Protein AF-A0A7S1KM51-F1 (afdb_monomer_lite)

InterPro domains:
  IPR000719 Protein kinase domain [PF00069] (19-161)
  IPR000719 Protein kinase domain [PS50011] (14-229)
  IPR000719 Protein kinase domain [SM00220] (14-184)
  IPR008271 Serine/threonine-protein kinase, active site [PS00108] (126-138)
  IPR011009 Protein kinase-like domain superfamily [SSF56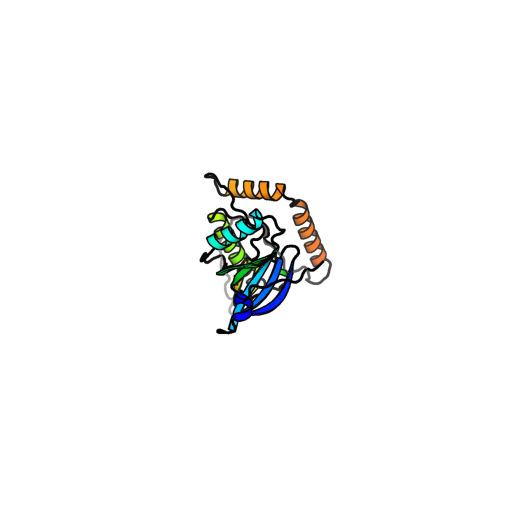112] (18-161)

Structure (mmCIF, N/CA/C/O backbone):
data_AF-A0A7S1KM51-F1
#
_entry.id   AF-A0A7S1KM51-F1
#
loop_
_atom_site.group_PDB
_atom_site.id
_atom_site.type_symbol
_atom_site.label_atom_id
_atom_site.label_alt_id
_atom_site.label_comp_id
_atom_site.label_asym_id
_atom_site.label_entity_id
_atom_site.label_seq_id
_atom_site.pdbx_PDB_ins_code
_atom_site.Cartn_x
_atom_site.Cartn_y
_atom_site.Cartn_z
_atom_site.occupancy
_atom_site.B_iso_or_equiv
_atom_site.auth_seq_id
_atom_site.auth_comp_id
_atom_site.auth_asym_id
_atom_site.auth_atom_id
_atom_site.pdbx_PDB_model_num
ATOM 1 N N . ASP A 1 1 ? 5.398 -0.898 26.384 1.00 39.53 1 ASP A N 1
ATOM 2 C CA . ASP A 1 1 ? 3.980 -0.628 26.701 1.00 39.53 1 ASP A CA 1
ATOM 3 C C . ASP A 1 1 ? 3.105 -0.607 25.458 1.00 39.53 1 ASP A C 1
ATOM 5 O O . ASP A 1 1 ? 3.008 0.412 24.782 1.00 39.53 1 ASP A O 1
ATOM 9 N N . PHE A 1 2 ? 2.462 -1.734 25.142 1.00 50.44 2 PHE A N 1
ATOM 10 C CA . PHE A 1 2 ? 1.411 -1.771 24.123 1.00 50.44 2 PHE A CA 1
ATOM 11 C C . PHE A 1 2 ? 0.135 -1.168 24.706 1.00 50.44 2 PHE A C 1
ATOM 13 O O . PHE A 1 2 ? -0.702 -1.855 25.284 1.00 50.44 2 PHE A O 1
ATOM 20 N N . GLN A 1 3 ? 0.016 0.152 24.605 1.00 57.38 3 GLN A N 1
ATOM 21 C CA . GLN A 1 3 ? -1.239 0.836 24.895 1.00 57.38 3 GLN A CA 1
ATOM 22 C C . GLN A 1 3 ? -2.322 0.319 23.928 1.00 57.38 3 GLN A C 1
ATOM 24 O O . GLN A 1 3 ? -2.041 0.176 22.735 1.00 57.38 3 GLN A O 1
ATOM 29 N N . PRO A 1 4 ? -3.546 0.035 24.406 1.00 72.00 4 PRO A N 1
ATOM 30 C CA . PRO A 1 4 ? -4.599 -0.526 23.568 1.00 72.00 4 PRO A CA 1
ATOM 31 C C . PRO A 1 4 ? -4.944 0.411 22.402 1.00 72.00 4 PRO A C 1
ATOM 33 O O . PRO A 1 4 ? -5.059 1.629 22.561 1.00 72.00 4 PRO A O 1
ATOM 36 N N . ILE A 1 5 ? -5.096 -0.168 21.209 1.00 83.19 5 ILE A N 1
ATOM 37 C CA . ILE A 1 5 ? -5.474 0.563 19.997 1.00 83.19 5 ILE A CA 1
ATOM 38 C C . ILE A 1 5 ? -6.970 0.877 20.057 1.00 83.19 5 ILE A C 1
ATOM 40 O O . ILE A 1 5 ? -7.807 -0.023 20.030 1.00 83.19 5 ILE A O 1
ATOM 44 N N . THR A 1 6 ? -7.309 2.164 20.067 1.00 89.75 6 THR A N 1
ATOM 45 C CA . THR A 1 6 ? -8.701 2.621 19.981 1.00 89.75 6 THR A CA 1
ATOM 46 C C . THR A 1 6 ? -9.095 2.858 18.528 1.00 89.75 6 THR A C 1
ATOM 48 O O . THR A 1 6 ? -8.666 3.836 17.914 1.00 89.75 6 THR A O 1
ATOM 51 N N . PHE A 1 7 ? -9.931 1.981 17.975 1.00 92.00 7 PHE A N 1
ATOM 52 C CA . PHE A 1 7 ? -10.449 2.113 16.612 1.00 92.00 7 PHE A CA 1
ATOM 53 C C . PHE A 1 7 ? -11.616 3.116 16.533 1.00 92.00 7 PHE A C 1
ATOM 55 O O . PHE A 1 7 ? -12.403 3.214 17.477 1.00 92.00 7 PHE A O 1
ATOM 62 N N . PRO A 1 8 ? -11.790 3.837 15.406 1.00 92.31 8 PRO A N 1
ATOM 63 C CA . PRO A 1 8 ? -12.963 4.682 15.196 1.00 92.31 8 PRO A CA 1
ATOM 64 C C . PRO A 1 8 ? -14.271 3.862 15.266 1.00 92.31 8 PRO A C 1
ATOM 66 O O . PRO A 1 8 ? -14.370 2.848 14.567 1.00 92.31 8 PRO A O 1
ATOM 69 N N . PRO A 1 9 ? -15.311 4.302 16.006 1.00 91.88 9 PRO A N 1
ATOM 70 C CA . PRO A 1 9 ? -16.573 3.559 16.113 1.00 91.88 9 PRO A CA 1
ATOM 71 C C . PRO A 1 9 ? -17.244 3.289 14.761 1.00 91.88 9 PRO A C 1
ATOM 73 O O . PRO A 1 9 ? -17.749 2.197 14.521 1.00 91.88 9 PRO A O 1
ATOM 76 N N . SER A 1 10 ? -17.180 4.252 13.835 1.00 90.88 10 SER A N 1
ATOM 77 C CA . SER A 1 10 ? -17.714 4.101 12.474 1.00 90.88 10 SER A CA 1
ATOM 78 C C . SER A 1 10 ? -17.016 3.001 11.668 1.00 90.88 10 SER A C 1
ATOM 80 O O . SER A 1 10 ? -17.628 2.398 10.786 1.00 90.88 10 SER A O 1
ATOM 82 N N . LEU A 1 11 ? -15.748 2.717 11.976 1.00 93.06 11 LEU A N 1
ATOM 83 C CA . LEU A 1 11 ? -14.985 1.646 11.349 1.00 93.06 11 LEU A CA 1
ATOM 84 C C . LEU A 1 11 ? -15.428 0.287 11.905 1.00 93.06 11 LEU A C 1
ATOM 86 O O . LEU A 1 11 ? -15.743 -0.605 11.122 1.00 93.06 11 LEU A O 1
ATOM 90 N N . LEU A 1 12 ? -15.550 0.158 13.228 1.00 92.69 12 LEU A N 1
ATOM 91 C CA . LEU A 1 12 ? -16.034 -1.070 13.875 1.00 92.69 12 LEU A CA 1
ATOM 92 C C . LEU A 1 12 ? -17.484 -1.406 13.496 1.00 92.69 12 LEU A C 1
ATOM 94 O O . LEU A 1 12 ? -17.828 -2.573 13.337 1.00 92.69 12 LEU A O 1
ATOM 98 N N . ALA A 1 13 ? -18.324 -0.390 13.289 1.00 94.19 13 ALA A N 1
ATOM 99 C CA . ALA A 1 13 ? -19.706 -0.581 12.856 1.00 94.19 13 ALA A CA 1
ATOM 100 C C . ALA A 1 13 ? -19.821 -1.151 11.430 1.00 94.19 13 ALA A C 1
ATOM 102 O O . ALA A 1 13 ? -20.784 -1.843 11.125 1.00 94.19 13 ALA A O 1
ATOM 103 N N . SER A 1 14 ? -18.853 -0.863 10.552 1.00 95.19 14 SER A N 1
ATOM 104 C CA . SER A 1 14 ? -18.940 -1.193 9.119 1.00 95.19 14 SER A CA 1
ATOM 105 C C . SER A 1 14 ? -18.051 -2.368 8.692 1.00 95.19 14 SER A C 1
ATOM 107 O O . SER A 1 14 ? -18.258 -2.934 7.615 1.00 95.19 14 SER A O 1
ATOM 109 N N . TYR A 1 15 ? -17.038 -2.725 9.491 1.00 96.44 15 TYR A N 1
ATOM 110 C CA . TYR A 1 15 ? -16.011 -3.700 9.110 1.00 96.44 15 TYR A CA 1
ATOM 111 C C . TYR A 1 15 ? -15.714 -4.695 10.231 1.00 96.44 15 TYR A C 1
ATOM 113 O O . TYR A 1 15 ? -15.677 -4.325 11.402 1.00 96.44 15 TYR A O 1
ATOM 121 N N . LYS A 1 16 ? -15.440 -5.947 9.857 1.00 95.19 16 LYS A N 1
ATOM 122 C CA . LYS A 1 16 ? -14.745 -6.920 10.712 1.00 95.19 16 LYS A CA 1
ATOM 123 C C . LYS A 1 16 ? -13.241 -6.756 10.511 1.00 95.19 16 LYS A C 1
ATOM 125 O O . LYS A 1 16 ? -12.803 -6.592 9.373 1.00 95.19 16 LYS A O 1
ATOM 130 N N . LEU A 1 17 ? -12.470 -6.774 11.598 1.00 93.94 17 LEU A N 1
ATOM 131 C CA . LEU A 1 17 ? -11.023 -6.556 11.575 1.00 93.94 17 LEU A CA 1
ATOM 132 C C . LEU A 1 17 ? -10.285 -7.839 11.957 1.00 93.94 17 LEU A C 1
ATOM 134 O O . LEU A 1 17 ? -10.614 -8.457 12.967 1.00 93.94 17 LEU A O 1
ATOM 138 N N . ALA A 1 18 ? -9.245 -8.179 11.201 1.00 90.69 18 ALA A N 1
ATOM 139 C CA . ALA A 1 18 ? -8.278 -9.211 11.558 1.00 90.69 18 ALA A CA 1
ATOM 140 C C . ALA A 1 18 ? -6.865 -8.621 11.500 1.00 90.69 18 ALA A C 1
ATOM 142 O O . ALA A 1 18 ? -6.493 -7.996 10.509 1.00 90.69 18 ALA A O 1
ATOM 143 N N . HIS A 1 19 ? -6.084 -8.777 12.567 1.00 87.94 19 HIS A N 1
ATOM 144 C CA . HIS A 1 19 ? -4.697 -8.316 12.583 1.00 87.94 19 HIS A CA 1
ATOM 145 C C . HIS A 1 19 ? -3.858 -9.179 11.634 1.00 87.94 19 HIS A C 1
ATOM 147 O O . HIS A 1 19 ? -3.907 -10.404 11.727 1.00 87.94 19 HIS A O 1
ATOM 153 N N . LEU A 1 20 ? -3.100 -8.548 10.737 1.00 84.81 20 LEU A N 1
ATOM 154 C CA . LEU A 1 20 ? -2.237 -9.245 9.781 1.00 84.81 20 LEU A CA 1
ATOM 155 C C . LEU A 1 20 ? -0.767 -9.162 10.168 1.00 84.81 20 LEU A C 1
ATOM 157 O O . LEU A 1 20 ? -0.057 -10.158 10.083 1.00 84.81 20 LEU A O 1
ATOM 161 N N . SER A 1 21 ? -0.293 -7.975 10.547 1.00 80.56 21 SER A N 1
ATOM 162 C CA . SER A 1 21 ? 1.134 -7.758 10.758 1.00 80.56 21 SER A CA 1
ATOM 163 C C . SER A 1 21 ? 1.422 -6.611 11.713 1.00 80.56 21 SER A C 1
ATOM 165 O O . SER A 1 21 ? 0.725 -5.591 11.722 1.00 80.56 21 SER A O 1
ATOM 167 N N . HIS A 1 22 ? 2.507 -6.799 12.462 1.00 76.94 22 HIS A N 1
ATOM 168 C CA . HIS A 1 22 ? 3.125 -5.812 13.325 1.00 76.94 22 HIS A CA 1
ATOM 169 C C . HIS A 1 22 ? 4.408 -5.313 12.656 1.00 76.94 22 HIS A C 1
ATOM 171 O O . HIS A 1 22 ? 5.339 -6.085 12.436 1.00 76.94 22 HIS A O 1
ATOM 177 N N . GLY A 1 23 ? 4.465 -4.030 12.317 1.00 67.69 23 GLY A N 1
ATOM 178 C CA . GLY A 1 23 ? 5.653 -3.385 11.768 1.00 67.69 23 GLY A CA 1
ATOM 179 C C . GLY A 1 23 ? 6.287 -2.431 12.774 1.00 67.69 23 GLY A C 1
ATOM 180 O O . GLY A 1 23 ? 5.621 -1.929 13.676 1.00 67.69 23 GLY A O 1
ATOM 181 N N . ALA A 1 24 ? 7.565 -2.105 12.567 1.00 66.00 24 ALA A N 1
ATOM 182 C CA . ALA A 1 24 ? 8.290 -1.135 13.397 1.00 66.00 24 ALA A CA 1
ATOM 183 C C . ALA A 1 24 ? 7.603 0.245 13.454 1.00 66.00 24 ALA A C 1
ATOM 185 O O . ALA A 1 24 ? 7.708 0.958 14.448 1.00 66.00 24 ALA A O 1
ATOM 186 N N . PHE A 1 25 ? 6.882 0.610 12.390 1.00 72.38 25 PHE A N 1
ATOM 187 C CA . PHE A 1 25 ? 6.255 1.926 12.243 1.00 72.38 25 PHE A CA 1
ATOM 188 C C . PHE A 1 25 ? 4.745 1.865 11.991 1.00 72.38 25 PHE A C 1
ATOM 190 O O . PHE A 1 25 ? 4.100 2.906 11.915 1.00 72.38 25 PHE A O 1
ATOM 197 N N . SER A 1 26 ? 4.152 0.679 11.834 1.00 83.38 26 SER A N 1
ATOM 198 C CA . SER A 1 26 ? 2.712 0.579 11.590 1.00 83.38 26 SER A CA 1
ATOM 199 C C . SER A 1 26 ? 2.141 -0.785 11.946 1.00 83.38 26 SER A C 1
ATOM 201 O O . SER A 1 26 ? 2.846 -1.787 11.889 1.00 83.38 26 SER A O 1
ATOM 203 N N . ASN A 1 27 ? 0.850 -0.817 12.269 1.00 88.38 27 ASN A N 1
ATOM 204 C CA . ASN A 1 27 ? 0.087 -2.061 12.371 1.00 88.38 27 ASN A CA 1
ATOM 205 C C . ASN A 1 27 ? -0.816 -2.218 11.154 1.00 88.38 27 ASN A C 1
ATOM 207 O O . ASN A 1 27 ? -1.437 -1.246 10.721 1.00 88.38 27 ASN A O 1
ATOM 211 N N . ILE A 1 28 ? -0.920 -3.437 10.633 1.00 90.81 28 ILE A N 1
ATOM 212 C CA . ILE A 1 28 ? -1.712 -3.744 9.443 1.00 90.81 28 ILE A CA 1
ATOM 213 C C . ILE A 1 28 ? -2.863 -4.672 9.822 1.00 90.81 28 ILE A C 1
ATOM 215 O O . ILE A 1 28 ? -2.653 -5.741 10.397 1.00 90.81 28 ILE A O 1
ATOM 219 N N . TYR A 1 29 ? -4.082 -4.276 9.464 1.00 93.00 29 TYR A N 1
ATOM 220 C CA . TYR A 1 29 ? -5.295 -5.070 9.649 1.00 93.00 29 TYR A CA 1
ATOM 221 C C . TYR A 1 29 ? -5.982 -5.333 8.308 1.00 93.00 29 TYR A C 1
ATOM 223 O O . TYR A 1 29 ? -6.084 -4.439 7.468 1.00 93.00 29 TYR A O 1
ATOM 231 N N . LEU A 1 30 ? -6.510 -6.542 8.136 1.00 93.50 30 LEU A N 1
ATOM 232 C CA . LEU A 1 30 ? -7.492 -6.868 7.109 1.00 93.50 30 LEU A CA 1
ATOM 233 C C . LEU A 1 30 ? -8.861 -6.374 7.566 1.00 93.50 30 LEU A C 1
ATOM 235 O O . LEU A 1 30 ? -9.280 -6.646 8.693 1.00 93.50 30 LEU A O 1
ATOM 239 N N . LEU A 1 31 ? -9.563 -5.678 6.682 1.00 95.94 31 LEU A N 1
ATOM 240 C CA . LEU A 1 31 ? -10.936 -5.232 6.878 1.00 95.94 31 LEU A CA 1
ATOM 241 C C . LEU A 1 31 ? -11.837 -5.986 5.917 1.00 95.94 31 LEU A C 1
ATOM 243 O O . LEU A 1 31 ? -11.641 -5.913 4.709 1.00 95.94 31 LEU A O 1
ATOM 247 N N . GLN A 1 32 ? -12.876 -6.617 6.444 1.00 96.06 32 GLN A N 1
ATOM 248 C CA . GLN A 1 32 ? -13.960 -7.177 5.646 1.00 96.06 32 GLN A CA 1
ATOM 249 C C . GLN A 1 32 ? -15.215 -6.333 5.852 1.00 96.06 32 GLN A C 1
ATOM 251 O O . GLN A 1 32 ? -15.676 -6.172 6.985 1.00 96.06 32 GLN A O 1
ATOM 256 N N . SER A 1 33 ? -15.761 -5.765 4.775 1.00 96.31 33 SER A N 1
ATOM 257 C CA . SER A 1 33 ? -17.024 -5.028 4.841 1.00 96.31 33 SER A CA 1
ATOM 258 C C . SER A 1 33 ? -18.144 -5.950 5.299 1.00 96.31 33 SER A C 1
ATOM 260 O O . SER A 1 33 ? -18.358 -7.005 4.709 1.00 96.31 33 SER A O 1
ATOM 262 N N . GLN A 1 34 ? -18.899 -5.519 6.307 1.00 94.12 34 GLN A N 1
ATOM 263 C CA . GLN A 1 34 ? -20.052 -6.272 6.799 1.00 94.12 34 GLN A CA 1
ATOM 264 C C . GLN A 1 34 ? -21.238 -6.250 5.824 1.00 94.12 34 GLN A C 1
ATOM 266 O O . GLN A 1 34 ? -22.118 -7.097 5.921 1.00 94.12 34 GLN A O 1
ATOM 271 N N . HIS A 1 35 ? -21.257 -5.305 4.879 1.00 94.25 35 HIS A N 1
ATOM 272 C CA . HIS A 1 35 ? -22.349 -5.148 3.916 1.00 94.25 35 HIS A CA 1
ATOM 273 C C . HIS A 1 35 ? -22.068 -5.843 2.583 1.00 94.25 35 HIS A C 1
ATOM 275 O O . HIS A 1 35 ? -22.972 -6.425 1.996 1.00 94.25 35 HIS A O 1
ATOM 281 N N . THR A 1 36 ? -20.827 -5.771 2.091 1.00 95.94 36 THR A N 1
ATOM 282 C CA . THR A 1 36 ? -20.473 -6.256 0.744 1.00 95.94 36 THR A CA 1
ATOM 283 C C . THR A 1 36 ? -19.516 -7.441 0.747 1.00 95.94 36 THR A C 1
ATOM 285 O O . THR A 1 36 ? -19.186 -7.943 -0.321 1.00 95.94 36 THR A O 1
ATOM 288 N N . ASN A 1 37 ? -19.009 -7.859 1.913 1.00 92.50 37 ASN A N 1
ATOM 289 C CA . ASN A 1 37 ? -17.889 -8.798 2.059 1.00 92.50 37 ASN A CA 1
ATOM 290 C C . ASN A 1 37 ? -16.585 -8.374 1.355 1.00 92.50 37 ASN A C 1
ATOM 292 O O . ASN A 1 37 ? -15.619 -9.133 1.369 1.00 92.50 37 ASN A O 1
ATOM 296 N N . ALA A 1 38 ? -16.517 -7.161 0.794 1.00 93.44 38 ALA A N 1
ATOM 297 C CA . ALA A 1 38 ? -15.316 -6.653 0.145 1.00 93.44 38 ALA A CA 1
ATOM 298 C C . ALA A 1 38 ? -14.167 -6.489 1.149 1.00 93.44 38 ALA A C 1
ATOM 300 O O . ALA A 1 38 ? -14.377 -6.044 2.286 1.00 93.44 38 ALA A O 1
ATOM 301 N N . LEU A 1 39 ? -12.958 -6.822 0.700 1.00 93.44 39 LEU A N 1
ATOM 302 C CA . LEU A 1 39 ? -11.740 -6.762 1.498 1.00 93.44 39 LEU A CA 1
ATOM 303 C C . LEU A 1 39 ? -10.993 -5.441 1.298 1.00 93.44 39 LEU A C 1
ATOM 305 O O . LEU A 1 39 ? -10.966 -4.869 0.207 1.00 93.44 39 LEU A O 1
ATOM 309 N N . TYR A 1 40 ? -10.359 -4.974 2.369 1.00 95.81 40 TYR A N 1
ATOM 310 C CA . TYR A 1 40 ? -9.522 -3.777 2.410 1.00 95.81 40 TYR A CA 1
ATOM 311 C C . TYR A 1 40 ? -8.363 -3.979 3.382 1.00 95.81 40 TYR A C 1
ATOM 313 O O . TYR A 1 40 ? -8.419 -4.849 4.248 1.00 95.81 40 TYR A O 1
ATOM 321 N N . ILE A 1 41 ? -7.348 -3.125 3.297 1.00 95.06 41 ILE A N 1
ATOM 322 C CA . ILE A 1 41 ? -6.280 -3.061 4.294 1.00 95.06 41 ILE A CA 1
ATOM 323 C C . ILE A 1 41 ? -6.413 -1.764 5.092 1.00 95.06 41 ILE A C 1
ATOM 325 O O . ILE A 1 41 ? -6.767 -0.712 4.556 1.00 95.06 41 ILE A O 1
ATOM 329 N N . LEU A 1 42 ? -6.143 -1.839 6.391 1.00 95.38 42 LEU A N 1
ATOM 330 C CA . LEU A 1 42 ? -6.070 -0.696 7.289 1.00 95.38 42 LEU A CA 1
ATOM 331 C C . LEU A 1 42 ? -4.671 -0.616 7.886 1.00 95.38 42 LEU A C 1
ATOM 333 O O . LEU A 1 42 ? -4.289 -1.453 8.704 1.00 95.38 42 LEU A O 1
ATOM 337 N N . LYS A 1 43 ? -3.927 0.411 7.474 1.00 93.44 43 LYS A N 1
ATOM 338 C CA . LYS A 1 43 ? -2.612 0.744 8.020 1.00 93.44 43 LYS A CA 1
ATOM 339 C C . LYS A 1 43 ? -2.771 1.752 9.151 1.00 93.44 43 LYS A C 1
ATOM 341 O O . LYS A 1 43 ? -3.369 2.813 8.965 1.00 93.44 43 LYS A O 1
ATOM 346 N N . LEU A 1 44 ? -2.261 1.411 10.327 1.00 93.38 44 LEU A N 1
ATOM 347 C CA . LEU A 1 44 ? -2.318 2.234 11.529 1.00 93.38 44 LEU A CA 1
ATOM 348 C C . LEU A 1 44 ? -0.968 2.895 11.744 1.00 93.38 44 LEU A C 1
ATOM 350 O O . LEU A 1 44 ? 0.027 2.206 11.958 1.00 93.38 44 LEU A O 1
ATOM 354 N N . LEU A 1 45 ? -0.960 4.221 11.745 1.00 91.50 45 LEU A N 1
ATOM 355 C CA . LEU A 1 45 ? 0.225 5.038 11.969 1.00 91.50 45 LEU A CA 1
ATOM 356 C C . LEU A 1 45 ? 0.109 5.714 13.342 1.00 91.50 45 LEU A C 1
ATOM 358 O O . LEU A 1 45 ? -0.833 6.490 13.551 1.00 91.50 45 LEU A O 1
ATOM 362 N N . PRO A 1 46 ? 1.016 5.439 14.294 1.00 90.44 46 PRO A N 1
ATOM 363 C CA . PRO A 1 46 ? 1.062 6.165 15.557 1.00 90.44 46 PRO A CA 1
ATOM 364 C C . PRO A 1 46 ? 1.285 7.661 15.323 1.00 90.44 46 PRO A C 1
ATOM 366 O O . PRO A 1 46 ? 2.120 8.058 14.516 1.00 90.44 46 PRO A O 1
ATOM 369 N N . ARG A 1 47 ? 0.588 8.511 16.078 1.00 89.81 47 ARG A N 1
ATOM 370 C CA . ARG A 1 47 ? 0.782 9.973 16.055 1.00 89.81 47 ARG A CA 1
ATOM 371 C C . ARG A 1 47 ? 2.134 10.419 16.614 1.00 89.81 47 ARG A C 1
ATOM 373 O O . ARG A 1 47 ? 2.466 11.588 16.496 1.00 89.81 47 ARG A O 1
ATOM 380 N N . THR A 1 48 ? 2.871 9.508 17.248 1.00 88.69 48 THR A N 1
ATOM 381 C CA . THR A 1 48 ? 4.246 9.729 17.709 1.00 88.69 48 THR A CA 1
ATOM 382 C C . THR A 1 48 ? 5.263 9.686 16.572 1.00 88.69 48 THR A C 1
ATOM 384 O O . THR A 1 48 ? 6.397 10.102 16.780 1.00 88.69 48 THR A O 1
ATOM 387 N N . LEU A 1 49 ? 4.894 9.171 15.391 1.00 87.06 49 LEU A N 1
ATOM 388 C CA . LEU A 1 49 ? 5.724 9.311 14.197 1.00 87.06 49 LEU A CA 1
ATOM 389 C C . LEU A 1 49 ? 5.791 10.780 13.771 1.00 87.06 49 LEU A C 1
ATOM 391 O O . LEU A 1 49 ? 4.868 11.548 14.039 1.00 87.06 49 LEU A O 1
ATOM 395 N N . ASP A 1 50 ? 6.859 11.134 13.055 1.00 87.38 50 ASP A N 1
ATOM 396 C CA . ASP A 1 50 ? 7.012 12.458 12.451 1.00 87.38 50 ASP A CA 1
ATOM 397 C C . ASP A 1 50 ? 5.747 12.839 11.644 1.00 87.38 50 ASP A C 1
ATOM 399 O O . ASP A 1 50 ? 5.399 12.139 10.682 1.00 87.38 50 ASP A O 1
ATOM 403 N N . PRO A 1 51 ? 5.047 13.934 12.006 1.00 87.88 51 PRO A N 1
ATOM 404 C CA . PRO A 1 51 ? 3.871 14.400 11.283 1.00 87.88 51 PRO A CA 1
ATOM 405 C C . PRO A 1 51 ? 4.128 14.612 9.790 1.00 87.88 51 PRO A C 1
ATOM 407 O O . PRO A 1 51 ? 3.252 14.304 8.982 1.00 87.88 51 PRO A O 1
ATOM 410 N N . ASN A 1 52 ? 5.323 15.073 9.409 1.00 86.94 52 ASN A N 1
ATOM 411 C CA . ASN A 1 52 ? 5.677 15.288 8.007 1.00 86.94 52 ASN A CA 1
ATOM 412 C C . ASN A 1 52 ? 5.724 13.969 7.237 1.00 86.94 52 ASN A C 1
ATOM 414 O O . ASN A 1 52 ? 5.248 13.903 6.107 1.00 86.94 52 ASN A O 1
ATOM 418 N N . ARG A 1 53 ? 6.211 12.892 7.865 1.00 87.44 53 ARG A N 1
ATOM 419 C CA . ARG A 1 53 ? 6.210 11.548 7.276 1.00 87.44 53 ARG A CA 1
ATOM 420 C C . ARG A 1 53 ? 4.788 11.048 7.019 1.00 87.44 53 ARG A C 1
ATOM 422 O O . ARG A 1 53 ? 4.507 10.551 5.933 1.00 87.44 53 ARG A O 1
ATOM 429 N N . ILE A 1 54 ? 3.886 11.210 7.991 1.00 90.31 54 ILE A N 1
ATOM 430 C CA . ILE A 1 54 ? 2.480 10.790 7.860 1.00 90.31 54 ILE A CA 1
ATOM 431 C C . ILE A 1 54 ? 1.773 11.596 6.764 1.00 90.31 54 ILE A C 1
ATOM 433 O O . ILE A 1 54 ? 1.074 11.031 5.923 1.00 90.31 54 ILE A O 1
ATOM 437 N N . LEU A 1 55 ? 1.948 12.920 6.775 1.00 91.19 55 LEU A N 1
ATOM 438 C CA . LEU A 1 55 ? 1.353 13.810 5.781 1.00 91.19 55 LEU A CA 1
ATOM 439 C C . LEU A 1 55 ? 1.884 13.512 4.379 1.00 91.19 55 LEU A C 1
ATOM 441 O O . LEU A 1 55 ? 1.084 13.422 3.450 1.00 91.19 55 LEU A O 1
ATOM 445 N N . SER A 1 56 ? 3.193 13.293 4.244 1.00 90.38 56 SER A N 1
ATOM 446 C CA . SER A 1 56 ? 3.833 12.941 2.977 1.00 90.38 56 SER A CA 1
ATOM 447 C C . SER A 1 56 ? 3.270 11.639 2.405 1.00 90.38 56 SER A C 1
ATOM 449 O O . SER A 1 56 ? 2.863 11.623 1.246 1.00 90.38 56 SER A O 1
ATOM 451 N N . GLU A 1 57 ? 3.128 10.582 3.215 1.00 93.88 57 GLU A N 1
ATOM 452 C CA . GLU A 1 57 ? 2.539 9.314 2.757 1.00 93.88 57 GLU A CA 1
ATOM 453 C C . GLU A 1 57 ? 1.093 9.504 2.264 1.00 93.88 57 GLU A C 1
ATOM 455 O O . GLU A 1 57 ? 0.729 9.034 1.184 1.00 93.88 57 GLU A O 1
ATOM 460 N N . ILE A 1 58 ? 0.267 10.246 3.012 1.00 94.31 58 ILE A N 1
ATOM 461 C CA . ILE A 1 58 ? -1.122 10.538 2.622 1.00 94.31 58 ILE A CA 1
ATOM 462 C C . ILE A 1 58 ? -1.172 11.347 1.320 1.00 94.31 58 ILE A C 1
ATOM 464 O O . ILE A 1 58 ? -1.989 11.047 0.445 1.00 94.31 58 ILE A O 1
ATOM 468 N N . GLN A 1 59 ? -0.326 12.368 1.180 1.00 95.19 59 GLN A N 1
ATOM 469 C CA . GLN A 1 59 ? -0.268 13.225 -0.006 1.00 95.19 59 GLN A CA 1
ATOM 470 C C . GLN A 1 59 ? 0.177 12.445 -1.243 1.00 95.19 59 GLN A C 1
ATOM 472 O O . GLN A 1 59 ? -0.496 12.513 -2.272 1.00 95.19 59 GLN A O 1
ATOM 477 N N . ILE A 1 60 ? 1.245 11.654 -1.129 1.00 95.38 60 ILE A N 1
ATOM 478 C CA . ILE A 1 60 ? 1.768 10.820 -2.214 1.00 95.38 60 ILE A CA 1
ATOM 479 C C . ILE A 1 60 ? 0.711 9.813 -2.661 1.00 95.38 60 ILE A C 1
ATOM 481 O O . ILE A 1 60 ? 0.351 9.788 -3.836 1.00 95.38 60 ILE A O 1
ATOM 485 N N . LEU A 1 61 ? 0.118 9.051 -1.738 1.00 95.38 61 LEU A N 1
ATOM 486 C CA . LEU A 1 61 ? -0.936 8.094 -2.089 1.00 95.38 61 LEU A CA 1
ATOM 487 C C . LEU A 1 61 ? -2.181 8.770 -2.684 1.00 95.38 61 LEU A C 1
ATOM 489 O O . LEU A 1 61 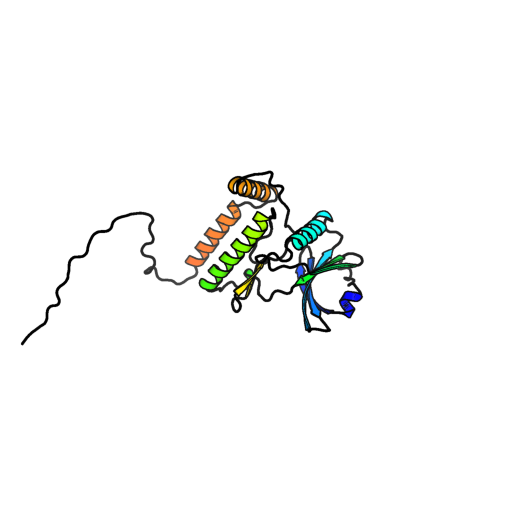? -2.869 8.178 -3.513 1.00 95.38 61 LEU A O 1
ATOM 493 N N . SER A 1 62 ? -2.478 10.011 -2.289 1.00 94.81 62 SER A N 1
ATOM 494 C CA . SER A 1 62 ? -3.570 10.787 -2.886 1.00 94.81 62 SER A CA 1
ATOM 495 C C . SER A 1 62 ? -3.252 11.213 -4.323 1.00 94.81 62 SER A C 1
ATOM 497 O O . SER A 1 62 ? -4.135 11.150 -5.176 1.00 94.81 62 SER A O 1
ATOM 499 N N . LYS A 1 63 ? -2.003 11.602 -4.614 1.00 93.69 63 LYS A N 1
ATOM 500 C CA . LYS A 1 63 ? -1.525 11.944 -5.969 1.00 93.69 63 LYS A CA 1
ATOM 501 C C . LYS A 1 63 ? -1.455 10.733 -6.896 1.00 93.69 63 LYS A C 1
ATOM 503 O O . LYS A 1 63 ? -1.662 10.867 -8.097 1.00 93.69 63 LYS A O 1
ATOM 508 N N . LEU A 1 64 ? -1.179 9.558 -6.338 1.00 94.38 64 LEU A N 1
ATOM 509 C CA . LEU A 1 64 ? -1.117 8.291 -7.070 1.00 94.38 64 LEU A CA 1
ATOM 510 C C . LEU A 1 64 ? -2.493 7.650 -7.279 1.00 94.38 64 LEU A C 1
ATOM 512 O O . LEU A 1 64 ? -2.604 6.572 -7.872 1.00 94.38 64 LEU A O 1
ATOM 516 N N . ARG A 1 65 ? -3.561 8.316 -6.828 1.00 92.62 65 ARG A N 1
ATOM 517 C CA . ARG A 1 65 ? -4.913 7.822 -7.036 1.00 92.62 65 ARG A CA 1
ATOM 518 C C . ARG A 1 65 ? -5.219 7.741 -8.534 1.00 92.62 65 ARG A C 1
ATOM 520 O O . ARG A 1 65 ? -5.013 8.705 -9.265 1.00 92.62 65 ARG A O 1
ATOM 527 N N . ASN A 1 66 ? -5.752 6.603 -8.972 1.00 89.56 66 ASN A N 1
ATOM 528 C CA . ASN A 1 66 ? -6.085 6.308 -10.372 1.00 89.56 66 ASN A CA 1
ATOM 529 C C . ASN A 1 66 ? -4.886 6.299 -11.341 1.00 89.56 66 ASN A C 1
ATOM 531 O O . ASN A 1 66 ? -5.087 6.403 -12.550 1.00 89.56 66 ASN A O 1
ATOM 535 N N . VAL A 1 67 ? -3.650 6.173 -10.848 1.00 93.06 67 VAL A N 1
ATOM 536 C CA . VAL A 1 67 ? -2.487 5.906 -11.704 1.00 93.06 67 VAL A CA 1
ATOM 537 C C . VAL A 1 67 ? -2.488 4.413 -12.057 1.00 93.06 67 VAL A C 1
ATOM 539 O O . VAL A 1 67 ? -2.323 3.604 -11.146 1.00 93.06 67 VAL A O 1
ATOM 542 N N . PRO A 1 68 ? -2.668 4.018 -13.334 1.00 88.69 68 PRO A N 1
ATOM 543 C CA . PRO A 1 68 ? -2.874 2.612 -13.701 1.00 88.69 68 PRO A CA 1
ATOM 544 C C . PRO A 1 68 ? -1.734 1.674 -13.295 1.00 88.69 68 PRO A C 1
ATOM 546 O O . PRO A 1 68 ? -1.985 0.520 -12.974 1.00 88.69 68 PRO A O 1
ATOM 549 N N . GLN A 1 69 ? -0.498 2.177 -13.288 1.00 90.88 69 GLN A N 1
ATOM 550 C CA . GLN A 1 69 ? 0.706 1.420 -12.941 1.00 90.88 69 GLN A CA 1
ATOM 551 C C . GLN A 1 69 ? 0.924 1.282 -11.422 1.00 90.88 69 GLN A C 1
ATOM 553 O O . GLN A 1 69 ? 1.841 0.589 -10.992 1.00 90.88 69 GLN A O 1
ATOM 558 N N . VAL A 1 70 ? 0.128 1.967 -10.590 1.00 90.19 70 VAL A N 1
ATOM 559 C CA . VAL A 1 70 ? 0.279 1.963 -9.128 1.00 90.19 70 VAL A CA 1
ATOM 560 C C . VAL A 1 70 ? -1.006 1.466 -8.477 1.00 90.19 70 VAL A C 1
ATOM 562 O O . VAL A 1 70 ? -1.960 2.208 -8.266 1.00 90.19 70 VAL A O 1
ATOM 565 N N . ASN A 1 71 ? -1.023 0.193 -8.096 1.00 88.38 71 ASN A N 1
ATOM 566 C CA . ASN A 1 71 ? -2.249 -0.470 -7.644 1.00 88.38 71 ASN A CA 1
ATOM 567 C C . ASN A 1 71 ? -2.592 -0.201 -6.169 1.00 88.38 71 ASN A C 1
ATOM 569 O O . ASN A 1 71 ? -3.707 -0.501 -5.742 1.00 88.38 71 ASN A O 1
ATOM 573 N N . CYS A 1 72 ? -1.668 0.364 -5.386 1.00 92.19 72 CYS A N 1
ATOM 574 C CA . CYS A 1 72 ? -1.907 0.755 -3.997 1.00 92.19 72 CYS A CA 1
ATOM 575 C C . CYS A 1 72 ? -2.669 2.086 -3.940 1.00 92.19 72 CYS A C 1
ATOM 577 O O . CYS A 1 72 ? -2.129 3.149 -4.237 1.00 92.19 72 CYS A O 1
ATOM 579 N N . GLN A 1 73 ? -3.942 2.021 -3.562 1.00 93.69 73 GLN A N 1
ATOM 580 C CA . GLN A 1 73 ? -4.888 3.126 -3.640 1.00 93.69 73 GLN A CA 1
ATOM 581 C C . GLN A 1 73 ? -5.400 3.489 -2.246 1.00 93.69 73 GLN A C 1
ATOM 583 O O . GLN A 1 73 ? -6.098 2.710 -1.588 1.00 93.69 73 GLN A O 1
ATOM 588 N N . LEU A 1 74 ? -5.109 4.715 -1.803 1.00 95.69 74 LEU A N 1
ATOM 589 C CA . LEU A 1 74 ? -5.705 5.269 -0.589 1.00 95.69 74 LEU A CA 1
ATOM 590 C C . LEU A 1 74 ? -7.181 5.573 -0.835 1.00 95.69 74 LEU A C 1
ATOM 592 O O . LEU A 1 74 ? -7.521 6.407 -1.673 1.00 95.69 74 LEU A O 1
ATOM 596 N N . LEU A 1 75 ? -8.064 4.937 -0.067 1.00 94.94 75 LEU A N 1
ATOM 597 C CA . LEU A 1 75 ? -9.514 5.094 -0.189 1.00 94.94 75 LEU A CA 1
ATOM 598 C C . LEU A 1 75 ? -10.050 6.115 0.810 1.00 94.94 75 LEU A C 1
ATOM 600 O O . LEU A 1 75 ? -10.862 6.970 0.456 1.00 94.94 75 LEU A O 1
ATOM 604 N N . LYS A 1 76 ? -9.611 6.029 2.070 1.00 95.06 76 LYS A N 1
ATOM 605 C CA . LYS A 1 76 ? -10.085 6.907 3.144 1.00 95.06 76 LYS A CA 1
ATOM 606 C C . LYS A 1 76 ? -9.072 7.009 4.276 1.00 95.06 76 LYS A C 1
ATOM 608 O O . LYS A 1 76 ? -8.402 6.033 4.598 1.00 95.06 76 LYS A O 1
ATOM 613 N N . VAL A 1 77 ? -9.027 8.172 4.918 1.00 95.06 77 VAL A N 1
ATOM 614 C CA . VAL A 1 77 ? -8.260 8.399 6.146 1.00 95.06 77 VAL A CA 1
ATOM 615 C C . VAL A 1 77 ? -9.231 8.582 7.306 1.00 95.06 77 VAL A C 1
ATOM 617 O O . VAL A 1 77 ? -10.206 9.328 7.204 1.00 95.06 77 VAL A O 1
ATOM 620 N N . TYR A 1 78 ? -8.959 7.903 8.413 1.00 94.06 78 TYR A N 1
ATOM 621 C CA . TYR A 1 78 ? -9.604 8.126 9.699 1.00 94.06 78 TYR A CA 1
ATOM 622 C C . TYR A 1 78 ? -8.552 8.542 10.719 1.00 94.06 78 TYR A C 1
ATOM 624 O O . TYR A 1 78 ? -7.351 8.336 10.537 1.00 94.06 78 TYR A O 1
ATOM 632 N N . HIS A 1 79 ? -9.011 9.095 11.829 1.00 90.69 79 HIS A N 1
ATOM 633 C CA . HIS A 1 79 ? -8.155 9.431 12.948 1.00 90.69 79 HIS A CA 1
ATOM 634 C C . HIS A 1 79 ? -8.898 9.139 14.250 1.00 90.69 79 HIS A C 1
ATOM 636 O O . HIS A 1 79 ? -10.098 9.379 14.354 1.00 90.69 79 HIS A O 1
ATOM 642 N N . ALA A 1 80 ? -8.187 8.614 15.243 1.00 89.50 80 ALA A N 1
ATOM 643 C CA . ALA A 1 80 ? -8.722 8.411 16.584 1.00 89.50 80 ALA A CA 1
ATOM 644 C C . ALA A 1 80 ? -7.583 8.440 17.598 1.00 89.50 80 ALA A C 1
ATOM 646 O O . ALA A 1 80 ? -6.555 7.795 17.393 1.00 89.50 80 ALA A O 1
ATOM 647 N N . GLN A 1 81 ? -7.777 9.191 18.684 1.00 86.19 81 GLN A N 1
ATOM 648 C CA . GLN A 1 81 ? -6.840 9.319 19.804 1.00 86.19 81 GLN A CA 1
ATOM 649 C C . GLN A 1 81 ? -5.373 9.438 19.355 1.00 86.19 81 GLN A C 1
ATOM 651 O O . GLN A 1 81 ? -4.952 10.508 18.930 1.00 86.19 81 GLN A O 1
ATOM 656 N N . LYS A 1 82 ? -4.614 8.337 19.421 1.00 87.94 82 LYS A N 1
ATOM 657 C CA . LYS A 1 82 ? -3.165 8.261 19.200 1.00 87.94 82 LYS A CA 1
ATOM 658 C C . LYS A 1 82 ? -2.758 7.731 17.819 1.00 87.94 82 LYS A C 1
ATOM 660 O O . LYS A 1 82 ? -1.567 7.565 17.591 1.00 87.94 82 LYS A O 1
ATOM 665 N N . HIS A 1 83 ? -3.697 7.480 16.903 1.00 91.69 83 HIS A N 1
ATOM 666 C CA . HIS A 1 83 ? -3.396 6.893 15.592 1.00 91.69 83 HIS A CA 1
ATOM 667 C C . HIS A 1 83 ? -4.113 7.598 14.430 1.00 91.69 83 HIS A C 1
ATOM 669 O O . HIS A 1 83 ? -5.227 8.122 14.574 1.00 91.69 83 HIS A O 1
ATOM 675 N N . TYR A 1 84 ? -3.466 7.567 13.267 1.00 93.25 84 TYR A N 1
ATOM 676 C CA . TYR A 1 84 ? -4.093 7.724 11.959 1.00 93.25 84 TYR A CA 1
ATOM 677 C C . TYR A 1 84 ? -4.344 6.343 11.354 1.00 93.25 84 TYR A C 1
ATOM 679 O O . TYR A 1 84 ? -3.563 5.416 11.563 1.00 93.25 84 TYR A O 1
ATOM 687 N N . PHE A 1 85 ? -5.436 6.210 10.608 1.00 94.88 85 PHE A N 1
ATOM 688 C CA . PHE A 1 85 ? -5.855 4.952 10.005 1.00 94.88 85 PHE A CA 1
ATOM 689 C C . PHE A 1 85 ? -6.069 5.170 8.513 1.00 94.88 85 PHE A C 1
ATOM 691 O O . PHE A 1 85 ? -6.978 5.898 8.106 1.00 94.88 85 PHE A O 1
ATOM 698 N N . LEU A 1 86 ? -5.235 4.545 7.696 1.00 95.31 86 LEU A N 1
ATOM 699 C CA . LEU A 1 86 ? -5.281 4.646 6.246 1.00 95.31 86 LEU A CA 1
ATOM 700 C C . LEU A 1 86 ? -5.979 3.396 5.723 1.00 95.31 86 LEU A C 1
ATOM 702 O O . LEU A 1 86 ? -5.434 2.296 5.799 1.00 95.31 86 LEU A O 1
ATOM 706 N N . LYS A 1 87 ? -7.205 3.560 5.221 1.00 96.06 87 LYS A N 1
ATOM 707 C CA . LYS A 1 87 ? -7.926 2.502 4.516 1.00 96.06 87 LYS A CA 1
ATOM 708 C C . LYS A 1 87 ? -7.473 2.503 3.061 1.00 96.06 87 LYS A C 1
ATOM 710 O O . LYS A 1 87 ? -7.753 3.460 2.335 1.00 96.06 87 LYS A O 1
ATOM 715 N N . ILE A 1 88 ? -6.835 1.421 2.646 1.00 94.88 88 ILE A N 1
ATOM 716 C CA . ILE A 1 88 ? -6.361 1.184 1.281 1.00 94.88 88 ILE A CA 1
ATOM 717 C C . ILE A 1 88 ? -7.097 -0.021 0.676 1.00 94.88 88 ILE A C 1
ATOM 719 O O . ILE A 1 88 ? -7.714 -0.815 1.398 1.00 94.88 88 ILE A O 1
ATOM 723 N N . ASN A 1 89 ? -7.100 -0.142 -0.649 1.00 93.69 89 ASN A N 1
ATOM 724 C CA . ASN A 1 89 ? -7.648 -1.327 -1.308 1.00 93.69 89 ASN A CA 1
ATOM 725 C C . ASN A 1 89 ? -6.879 -2.591 -0.899 1.00 93.69 89 ASN A C 1
ATOM 727 O O . ASN A 1 89 ? -5.675 -2.558 -0.654 1.00 93.69 89 ASN A O 1
ATOM 731 N N . TYR A 1 90 ? -7.593 -3.712 -0.818 1.00 91.56 90 TYR A N 1
ATOM 732 C CA . TYR A 1 90 ? -6.951 -5.014 -0.719 1.00 91.56 90 TYR A CA 1
ATOM 733 C C . TYR A 1 90 ? -6.440 -5.427 -2.096 1.00 91.56 90 TYR A C 1
ATOM 735 O O . TYR A 1 90 ? -7.126 -5.230 -3.101 1.00 91.56 90 TYR A O 1
ATOM 743 N N . ILE A 1 91 ? -5.239 -5.991 -2.123 1.00 86.69 91 ILE A N 1
ATOM 744 C CA . ILE A 1 91 ? -4.589 -6.492 -3.328 1.00 86.69 91 ILE A CA 1
ATOM 745 C C . ILE A 1 91 ? -4.235 -7.937 -3.021 1.00 86.69 91 ILE A C 1
ATOM 747 O O . ILE A 1 91 ? -3.518 -8.218 -2.062 1.00 86.69 91 ILE A O 1
ATOM 751 N N . GLU A 1 92 ? -4.798 -8.844 -3.806 1.00 81.94 92 GLU A N 1
ATOM 752 C CA . GLU A 1 92 ? -4.525 -10.263 -3.672 1.00 81.94 92 GLU A CA 1
ATOM 753 C C . GLU A 1 92 ? -3.120 -10.570 -4.193 1.00 81.94 92 GLU A C 1
ATOM 755 O O . GLU A 1 92 ? -2.773 -10.214 -5.318 1.00 81.94 92 GLU A O 1
ATOM 760 N N . GLY A 1 93 ? -2.319 -11.243 -3.376 1.00 83.50 93 GLY A N 1
ATOM 761 C CA . GLY A 1 93 ? -0.958 -11.625 -3.715 1.00 83.50 93 GLY A CA 1
ATOM 762 C C . GLY A 1 93 ? -0.144 -11.936 -2.469 1.00 83.50 93 GLY A C 1
ATOM 763 O O . GLY A 1 93 ? -0.565 -11.668 -1.342 1.00 83.50 93 GLY A O 1
ATOM 764 N N . ALA A 1 94 ? 1.034 -12.505 -2.683 1.00 78.56 94 ALA A N 1
ATOM 765 C CA . ALA A 1 94 ? 2.035 -12.693 -1.645 1.00 78.56 94 ALA A CA 1
ATOM 766 C C . ALA A 1 94 ? 3.194 -11.724 -1.880 1.00 78.56 94 ALA A C 1
ATOM 768 O O . ALA A 1 94 ? 3.410 -11.261 -3.003 1.00 78.56 94 ALA A O 1
ATOM 769 N N . SER A 1 95 ? 3.946 -11.408 -0.826 1.00 78.69 95 SER A N 1
ATOM 770 C CA . SER A 1 95 ? 5.192 -10.670 -1.009 1.00 78.69 95 SER A CA 1
ATOM 771 C C . SER A 1 95 ? 6.158 -11.499 -1.851 1.00 78.69 95 SER A C 1
ATOM 773 O O . SER A 1 95 ? 6.203 -12.724 -1.716 1.00 78.69 95 SER A O 1
ATOM 775 N N . LEU A 1 96 ? 6.969 -10.847 -2.687 1.00 70.88 96 LEU A N 1
ATOM 776 C CA . LEU A 1 96 ? 7.987 -11.553 -3.469 1.00 70.88 96 LEU A CA 1
ATOM 777 C C . LEU A 1 96 ? 8.923 -12.374 -2.564 1.00 70.88 96 LEU A C 1
ATOM 779 O O . LEU A 1 96 ? 9.323 -13.474 -2.929 1.00 70.88 96 LEU A O 1
ATOM 783 N N . HIS A 1 97 ? 9.202 -11.890 -1.350 1.00 70.44 97 HIS A N 1
ATOM 784 C CA . HIS A 1 97 ? 9.973 -12.640 -0.356 1.00 70.44 97 HIS A CA 1
ATOM 785 C C . HIS A 1 97 ? 9.392 -14.031 -0.047 1.00 70.44 97 HIS A C 1
ATOM 787 O O . HIS A 1 97 ? 10.145 -14.966 0.194 1.00 70.44 97 HIS A O 1
ATOM 793 N N . ALA A 1 98 ? 8.066 -14.185 -0.052 1.00 69.00 98 ALA A N 1
ATOM 794 C CA . ALA A 1 98 ? 7.409 -15.472 0.172 1.00 69.00 98 ALA A CA 1
ATOM 795 C C . ALA A 1 98 ? 7.394 -16.362 -1.087 1.00 69.00 98 ALA A C 1
ATOM 797 O O . ALA A 1 98 ? 7.059 -17.543 -1.010 1.00 69.00 98 ALA A O 1
ATOM 798 N N . LEU A 1 99 ? 7.765 -15.809 -2.243 1.00 68.25 99 LEU A N 1
ATOM 799 C CA . LEU A 1 99 ? 7.699 -16.435 -3.560 1.00 68.25 99 LEU A CA 1
ATOM 800 C C . LEU A 1 99 ? 9.101 -16.801 -4.087 1.00 68.25 99 LEU A C 1
ATOM 802 O O . LEU A 1 99 ? 9.405 -16.612 -5.260 1.00 68.25 99 LEU A O 1
ATOM 806 N N . LEU A 1 100 ? 9.959 -17.368 -3.231 1.00 64.06 100 LEU A N 1
ATOM 807 C CA . LEU A 1 100 ? 11.360 -17.707 -3.557 1.00 64.06 100 LEU A CA 1
ATOM 808 C C . LEU A 1 100 ? 11.537 -18.701 -4.726 1.00 64.06 100 LEU A C 1
ATOM 810 O O . LEU A 1 100 ? 12.646 -18.851 -5.227 1.00 64.06 100 LEU A O 1
ATOM 814 N N . HIS A 1 101 ? 10.466 -19.362 -5.177 1.00 69.50 101 HIS A N 1
ATOM 815 C CA . HIS A 1 101 ? 10.489 -20.383 -6.233 1.00 69.50 101 HIS A CA 1
ATOM 816 C C . HIS A 1 101 ? 9.673 -19.983 -7.474 1.00 69.50 101 HIS A C 1
ATOM 818 O O . HIS A 1 101 ? 9.057 -20.831 -8.121 1.00 69.50 101 HIS A O 1
ATOM 824 N N . LEU A 1 102 ? 9.612 -18.687 -7.794 1.00 68.88 102 LEU A N 1
ATOM 825 C CA . LEU A 1 102 ? 8.926 -18.224 -9.003 1.00 68.88 102 LEU A CA 1
ATOM 826 C C . LEU A 1 102 ? 9.567 -18.794 -10.265 1.00 68.88 102 LEU A C 1
ATOM 828 O O . LEU A 1 102 ? 10.788 -18.892 -10.389 1.00 68.88 102 LEU A O 1
ATOM 832 N N . ARG A 1 103 ? 8.723 -19.116 -11.246 1.00 75.19 103 ARG A N 1
ATOM 833 C CA . ARG A 1 103 ? 9.198 -19.488 -12.577 1.00 75.19 103 ARG A CA 1
ATOM 834 C C . ARG A 1 103 ? 9.829 -18.260 -13.230 1.00 75.19 103 ARG A C 1
ATOM 836 O O . ARG A 1 103 ? 9.387 -17.134 -13.011 1.00 75.19 103 ARG A O 1
ATOM 843 N N . VAL A 1 104 ? 10.790 -18.480 -14.125 1.00 76.50 104 VAL A N 1
ATOM 844 C CA . VAL A 1 104 ? 11.463 -17.399 -14.875 1.00 76.50 104 VAL A CA 1
ATOM 845 C C . VAL A 1 104 ? 10.461 -16.482 -15.594 1.00 76.50 104 VAL A C 1
ATOM 847 O O . VAL A 1 104 ? 10.631 -15.266 -15.614 1.00 76.50 104 VAL A O 1
ATOM 850 N N . VAL A 1 105 ? 9.381 -17.051 -16.145 1.00 73.50 105 VAL A N 1
ATOM 851 C CA . VAL A 1 105 ? 8.317 -16.275 -16.804 1.00 73.50 105 VAL A CA 1
ATOM 852 C C . VAL A 1 105 ? 7.607 -15.316 -15.846 1.00 73.50 105 VAL A C 1
ATOM 854 O O . VAL A 1 105 ? 7.359 -14.168 -16.209 1.00 73.50 105 VAL A O 1
ATOM 857 N N . ASP A 1 106 ? 7.342 -15.754 -14.617 1.00 79.56 106 ASP A N 1
ATOM 858 C CA . ASP A 1 106 ? 6.664 -14.945 -13.606 1.00 79.56 106 ASP A CA 1
ATOM 859 C C . ASP A 1 106 ? 7.594 -13.835 -13.098 1.00 79.56 106 ASP A C 1
ATOM 861 O O . ASP A 1 106 ? 7.159 -12.707 -12.883 1.00 79.56 106 ASP A O 1
ATOM 865 N N . MET A 1 107 ? 8.896 -14.124 -12.988 1.00 81.75 107 MET A N 1
ATOM 866 C CA . MET A 1 107 ? 9.917 -13.133 -12.641 1.00 81.75 107 MET A CA 1
ATOM 867 C C . MET A 1 107 ? 10.032 -12.027 -13.698 1.00 81.75 107 MET A C 1
ATOM 869 O O . MET A 1 107 ? 10.160 -10.858 -13.341 1.00 81.75 107 MET A O 1
ATOM 873 N N . ARG A 1 108 ? 9.948 -12.365 -14.991 1.00 84.06 108 ARG A N 1
ATOM 874 C CA . ARG A 1 108 ? 9.952 -11.359 -16.064 1.00 84.06 108 ARG A CA 1
ATOM 875 C C . ARG A 1 108 ? 8.744 -10.426 -15.955 1.00 84.06 108 ARG A C 1
ATOM 877 O O . ARG A 1 108 ? 8.929 -9.216 -15.926 1.00 84.06 108 ARG A O 1
ATOM 884 N N . ILE A 1 109 ? 7.539 -10.986 -15.825 1.00 84.88 109 ILE A N 1
ATOM 885 C CA . ILE A 1 109 ? 6.292 -10.212 -15.671 1.00 84.88 109 ILE A CA 1
ATOM 886 C C . ILE A 1 109 ? 6.350 -9.332 -14.416 1.00 84.88 109 ILE A C 1
ATOM 888 O O . ILE A 1 109 ? 5.938 -8.175 -14.426 1.00 84.88 109 ILE A O 1
ATOM 892 N N . TYR A 1 110 ? 6.884 -9.876 -13.324 1.00 84.31 110 TYR A N 1
ATOM 893 C CA . TYR A 1 110 ? 7.120 -9.132 -12.095 1.00 84.31 110 TYR A CA 1
ATOM 894 C C . TYR A 1 110 ? 8.037 -7.918 -12.322 1.00 84.31 110 TYR A C 1
ATOM 896 O O . TYR A 1 110 ? 7.714 -6.820 -11.871 1.00 84.31 110 TYR A O 1
ATOM 904 N N . LEU A 1 111 ? 9.169 -8.101 -13.014 1.00 85.44 111 LEU A N 1
ATOM 905 C CA . LEU A 1 111 ? 10.128 -7.024 -13.278 1.00 85.44 111 LEU A CA 1
ATOM 906 C C . LEU A 1 111 ? 9.536 -5.960 -14.204 1.00 85.44 111 LEU A C 1
ATOM 908 O O . LEU A 1 111 ? 9.707 -4.777 -13.928 1.00 85.44 111 LEU A O 1
ATOM 912 N N . GLU A 1 112 ? 8.810 -6.368 -15.246 1.00 88.25 112 GLU A N 1
ATOM 913 C CA . GLU A 1 112 ? 8.104 -5.462 -16.160 1.00 88.25 112 GLU A CA 1
ATOM 914 C C . GLU A 1 112 ? 7.138 -4.551 -15.385 1.00 88.25 112 GLU A C 1
ATOM 916 O O . GLU A 1 112 ? 7.287 -3.330 -15.417 1.00 88.25 112 GLU A O 1
ATOM 921 N N . HIS A 1 113 ? 6.234 -5.120 -14.579 1.00 89.69 113 HIS A N 1
ATOM 922 C CA . HIS A 1 113 ? 5.302 -4.321 -13.775 1.00 89.69 113 HIS A CA 1
ATOM 923 C C . HIS A 1 113 ? 5.998 -3.453 -12.716 1.00 89.69 113 HIS A C 1
ATOM 925 O O . HIS A 1 113 ? 5.544 -2.345 -12.423 1.00 89.69 113 HIS A O 1
ATOM 931 N N . CYS A 1 114 ? 7.099 -3.935 -12.134 1.00 88.31 114 CYS A N 1
ATOM 932 C CA . CYS A 1 114 ? 7.886 -3.154 -11.187 1.00 88.31 114 CYS A CA 1
ATOM 933 C C . CYS A 1 114 ? 8.477 -1.909 -11.855 1.00 88.31 114 CYS A C 1
ATOM 935 O O . CYS A 1 114 ? 8.337 -0.804 -11.331 1.00 88.31 114 CYS A O 1
ATOM 937 N N . LEU A 1 115 ? 9.080 -2.068 -13.033 1.00 88.69 115 LEU A N 1
ATOM 938 C CA . LEU A 1 115 ? 9.650 -0.961 -13.794 1.00 88.69 115 LEU A CA 1
ATOM 939 C C . LEU A 1 115 ? 8.572 0.024 -14.255 1.00 88.69 115 LEU A C 1
ATOM 941 O O . LEU A 1 115 ? 8.776 1.229 -14.116 1.00 88.69 115 LEU A O 1
ATOM 945 N N . ASP A 1 116 ? 7.410 -0.458 -14.700 1.00 89.56 116 ASP A N 1
ATOM 946 C CA . ASP A 1 116 ? 6.273 0.395 -15.069 1.00 89.56 116 ASP A CA 1
ATOM 947 C C . ASP A 1 116 ? 5.781 1.240 -13.885 1.00 89.56 116 ASP A C 1
ATOM 949 O O . ASP A 1 116 ? 5.551 2.449 -14.015 1.00 89.56 116 ASP A O 1
ATOM 953 N N . ALA A 1 117 ? 5.655 0.629 -12.702 1.00 90.88 117 ALA A N 1
ATOM 954 C CA . ALA A 1 117 ? 5.268 1.331 -11.483 1.00 90.88 117 ALA A CA 1
ATOM 955 C C . ALA A 1 117 ? 6.304 2.398 -11.105 1.00 90.88 117 ALA A C 1
ATOM 957 O O . ALA A 1 117 ? 5.944 3.551 -10.857 1.00 90.88 117 ALA A O 1
ATOM 958 N N . LEU A 1 118 ? 7.593 2.045 -11.102 1.00 88.50 118 LEU A N 1
ATOM 959 C CA . LEU A 1 118 ? 8.680 2.968 -10.772 1.00 88.50 118 LEU A CA 1
ATOM 960 C C . LEU A 1 118 ? 8.778 4.120 -11.774 1.00 88.50 118 LEU A C 1
ATOM 962 O O . LEU A 1 118 ? 8.917 5.272 -11.363 1.00 88.50 118 LEU A O 1
ATOM 966 N N . GLN A 1 119 ? 8.627 3.843 -13.069 1.00 85.94 119 GLN A N 1
ATOM 967 C CA . GLN A 1 119 ? 8.591 4.869 -14.106 1.00 85.94 119 GLN A CA 1
ATOM 968 C C . GLN A 1 119 ? 7.417 5.833 -13.889 1.00 85.94 119 GLN A C 1
ATOM 970 O O . GLN A 1 119 ? 7.586 7.050 -13.999 1.00 85.94 119 GLN A O 1
ATOM 975 N N . ALA A 1 120 ? 6.237 5.323 -13.527 1.00 88.81 120 ALA A N 1
ATOM 976 C CA . ALA A 1 120 ? 5.073 6.156 -13.244 1.00 88.81 120 ALA A CA 1
ATOM 977 C C . ALA A 1 120 ? 5.264 7.053 -12.008 1.00 88.81 120 ALA A C 1
ATOM 979 O O . ALA A 1 120 ? 4.811 8.205 -12.024 1.00 88.81 120 ALA A O 1
ATOM 980 N N . LEU A 1 121 ? 5.926 6.561 -10.954 1.00 90.12 121 LEU A N 1
ATOM 981 C CA . LEU A 1 121 ? 6.304 7.377 -9.793 1.00 90.12 121 LEU A CA 1
ATOM 982 C C . LEU A 1 121 ? 7.287 8.474 -10.198 1.00 90.12 121 LEU A C 1
ATOM 984 O O . LEU A 1 121 ? 7.067 9.653 -9.918 1.00 90.12 121 LEU A O 1
ATOM 988 N N . PHE A 1 122 ? 8.324 8.087 -10.928 1.00 85.94 122 PHE A N 1
ATOM 989 C CA . PHE A 1 122 ? 9.393 8.967 -11.363 1.00 85.94 122 PHE A CA 1
ATOM 990 C C . PHE A 1 122 ? 8.881 10.131 -12.226 1.00 85.94 122 PHE A C 1
ATOM 992 O O . PHE A 1 122 ? 9.169 11.289 -11.937 1.00 85.94 122 PHE A O 1
ATOM 999 N N . GLN A 1 123 ? 8.014 9.858 -13.207 1.00 86.25 123 GLN A N 1
ATOM 1000 C CA . GLN A 1 123 ? 7.358 10.887 -14.032 1.00 86.25 123 GLN A CA 1
ATOM 1001 C C . GLN A 1 123 ? 6.518 11.887 -13.222 1.00 86.25 123 GLN A C 1
ATOM 1003 O O . GLN A 1 123 ? 6.248 12.993 -13.683 1.00 86.25 123 GLN A O 1
ATOM 1008 N N . ARG A 1 124 ? 6.081 11.502 -12.018 1.00 89.31 124 ARG A N 1
ATOM 1009 C CA . ARG A 1 124 ? 5.306 12.340 -11.085 1.00 89.31 124 ARG A CA 1
ATOM 1010 C C . ARG A 1 124 ? 6.171 12.994 -10.023 1.00 89.31 124 ARG A C 1
ATOM 1012 O O . ARG A 1 124 ? 5.648 13.539 -9.055 1.00 89.31 124 ARG A O 1
ATOM 1019 N N . ALA A 1 125 ? 7.476 12.935 -10.218 1.00 87.81 125 ALA A N 1
ATOM 1020 C CA . ALA A 1 125 ? 8.467 13.426 -9.303 1.00 87.81 125 ALA A CA 1
ATOM 1021 C C . ALA A 1 125 ? 8.448 12.740 -7.919 1.00 87.81 125 ALA A C 1
ATOM 1023 O O . ALA A 1 125 ? 8.723 13.373 -6.905 1.00 87.81 125 ALA A O 1
ATOM 1024 N N . ILE A 1 126 ? 8.092 11.453 -7.860 1.00 88.06 126 ILE A N 1
ATOM 1025 C CA . ILE A 1 126 ? 7.987 10.675 -6.619 1.00 88.06 126 ILE A CA 1
ATOM 1026 C C . ILE A 1 126 ? 9.056 9.582 -6.616 1.00 88.06 126 ILE A C 1
ATOM 1028 O O . ILE A 1 126 ? 9.172 8.814 -7.569 1.00 88.06 126 ILE A O 1
ATOM 1032 N N . ILE A 1 127 ? 9.796 9.472 -5.516 1.00 88.50 127 ILE A N 1
ATOM 1033 C CA . ILE A 1 127 ? 10.725 8.369 -5.247 1.00 88.50 127 ILE A CA 1
ATOM 1034 C C . ILE A 1 127 ? 10.137 7.525 -4.110 1.00 88.50 127 ILE A C 1
ATOM 1036 O O . ILE A 1 127 ? 9.723 8.073 -3.089 1.00 88.50 127 ILE A O 1
ATOM 1040 N N . HIS A 1 128 ? 10.085 6.198 -4.268 1.00 87.75 128 HIS A N 1
ATOM 1041 C CA . HIS A 1 128 ? 9.499 5.294 -3.264 1.00 87.75 128 HIS A CA 1
ATOM 1042 C C . HIS A 1 128 ? 10.390 5.078 -2.028 1.00 87.75 128 HIS A C 1
ATOM 1044 O O . HIS A 1 128 ? 9.872 4.912 -0.927 1.00 87.75 128 HIS A O 1
ATOM 1050 N N . TRP A 1 129 ? 11.716 5.068 -2.210 1.00 87.38 129 TRP A N 1
ATOM 1051 C CA . TRP A 1 129 ? 12.754 4.869 -1.180 1.00 87.38 129 TRP A CA 1
ATOM 1052 C C . TRP A 1 129 ? 12.802 3.523 -0.451 1.00 87.38 129 TRP A C 1
ATOM 1054 O O . TRP A 1 129 ? 13.853 3.164 0.060 1.00 87.38 129 TRP A O 1
ATOM 1064 N N . ASP A 1 130 ? 11.718 2.747 -0.438 1.00 87.06 130 ASP A N 1
ATOM 1065 C CA . ASP A 1 130 ? 11.692 1.422 0.209 1.00 87.06 130 ASP A CA 1
ATOM 1066 C C . ASP A 1 130 ? 11.309 0.300 -0.765 1.00 87.06 130 ASP A C 1
ATOM 1068 O O . ASP A 1 130 ? 10.413 -0.507 -0.505 1.00 87.06 130 ASP A O 1
ATOM 1072 N N . VAL A 1 131 ? 11.916 0.299 -1.955 1.00 86.31 131 VAL A N 1
ATOM 1073 C CA . VAL A 1 131 ? 11.671 -0.744 -2.962 1.00 86.31 131 VAL A CA 1
ATOM 1074 C C . VAL A 1 131 ? 12.437 -1.999 -2.558 1.00 86.31 131 VAL A C 1
ATOM 1076 O O . VAL A 1 131 ? 13.656 -2.070 -2.678 1.00 86.31 131 VAL A O 1
ATOM 1079 N N . LYS A 1 132 ? 11.712 -3.002 -2.072 1.00 83.12 132 LYS A N 1
ATOM 1080 C CA . LYS A 1 132 ? 12.258 -4.305 -1.678 1.00 83.12 132 LYS A CA 1
ATOM 1081 C C . LYS A 1 132 ? 11.215 -5.398 -1.856 1.00 83.12 132 LYS A C 1
ATOM 1083 O O . LYS A 1 132 ? 10.016 -5.131 -1.864 1.00 83.12 132 LYS A O 1
ATOM 1088 N N . GLN A 1 133 ? 11.668 -6.647 -1.908 1.00 80.75 133 GLN A N 1
ATOM 1089 C CA . GLN A 1 133 ? 10.818 -7.827 -2.121 1.00 80.75 133 GLN A CA 1
ATOM 1090 C C . GLN A 1 133 ? 9.672 -8.009 -1.104 1.00 80.75 133 GLN A C 1
ATOM 1092 O O . GLN A 1 133 ? 8.706 -8.711 -1.387 1.00 80.75 133 GLN A O 1
ATOM 1097 N N . THR A 1 134 ? 9.742 -7.398 0.083 1.00 82.38 134 THR A N 1
ATOM 1098 C CA . THR A 1 134 ? 8.648 -7.442 1.073 1.00 82.38 134 THR A CA 1
ATOM 1099 C C . THR A 1 134 ? 7.552 -6.407 0.808 1.00 82.38 134 THR A C 1
ATOM 1101 O O . THR A 1 134 ? 6.444 -6.573 1.304 1.00 82.38 134 THR A O 1
ATOM 1104 N N . ASN A 1 135 ? 7.855 -5.364 0.028 1.00 87.62 135 ASN A N 1
ATOM 1105 C CA . ASN A 1 135 ? 6.962 -4.246 -0.298 1.00 87.62 135 ASN A CA 1
ATOM 1106 C C . ASN A 1 135 ? 6.390 -4.356 -1.715 1.00 87.62 135 ASN A C 1
ATOM 1108 O O . ASN A 1 135 ? 5.807 -3.410 -2.240 1.00 87.62 135 ASN A O 1
ATOM 1112 N N . ILE A 1 136 ? 6.562 -5.512 -2.348 1.00 87.69 136 ILE A N 1
ATOM 1113 C CA . ILE A 1 136 ? 6.000 -5.795 -3.657 1.00 87.69 136 ILE A CA 1
ATOM 1114 C C . ILE A 1 136 ? 5.163 -7.057 -3.532 1.00 87.69 136 ILE A C 1
ATOM 1116 O O . ILE A 1 136 ? 5.669 -8.120 -3.166 1.00 87.69 136 ILE A O 1
ATOM 1120 N N . LEU A 1 137 ? 3.871 -6.906 -3.800 1.00 88.69 137 LEU A N 1
ATOM 1121 C CA . LEU A 1 137 ? 2.909 -7.993 -3.832 1.00 88.69 137 LEU A CA 1
ATOM 1122 C C . LEU A 1 137 ? 2.766 -8.487 -5.263 1.00 88.69 137 LEU A C 1
ATOM 1124 O O . LEU A 1 137 ? 2.643 -7.690 -6.196 1.00 88.69 137 LEU A O 1
ATOM 1128 N N . TYR A 1 138 ? 2.752 -9.803 -5.417 1.00 85.94 138 TYR A N 1
ATOM 1129 C CA . TYR A 1 138 ? 2.554 -10.449 -6.698 1.00 85.94 138 TYR A CA 1
ATOM 1130 C C . TYR A 1 138 ? 1.646 -11.670 -6.556 1.00 85.94 138 TYR A C 1
ATOM 1132 O O . TYR A 1 138 ? 1.734 -12.431 -5.588 1.00 85.94 138 TYR A O 1
ATOM 1140 N N . ASN A 1 139 ? 0.762 -11.854 -7.530 1.00 86.12 139 ASN A N 1
ATOM 1141 C CA . ASN A 1 139 ? -0.071 -13.036 -7.665 1.00 86.12 139 ASN A CA 1
ATOM 1142 C C . ASN A 1 139 ? 0.301 -13.750 -8.976 1.00 86.12 139 ASN A C 1
ATOM 1144 O O . ASN A 1 139 ? -0.060 -13.261 -10.045 1.00 86.12 139 ASN A O 1
ATOM 1148 N N . PRO A 1 140 ? 0.992 -14.903 -8.924 1.00 81.25 140 PRO A N 1
ATOM 1149 C CA . PRO A 1 140 ? 1.419 -15.616 -10.130 1.00 81.25 140 PRO A CA 1
ATOM 1150 C C . PRO A 1 140 ? 0.252 -16.207 -10.934 1.00 81.25 140 PRO A C 1
ATOM 1152 O O . PRO A 1 140 ? 0.394 -16.452 -12.127 1.00 81.25 140 PRO A O 1
ATOM 1155 N N . THR A 1 141 ? -0.907 -16.427 -10.307 1.00 84.25 141 THR A N 1
ATOM 1156 C CA . THR A 1 141 ? -2.094 -16.978 -10.976 1.00 84.25 141 THR A CA 1
ATOM 1157 C C . THR A 1 141 ? -2.794 -15.924 -11.824 1.00 84.25 141 THR A C 1
ATOM 1159 O O . THR A 1 141 ? -3.237 -16.215 -12.932 1.00 84.25 141 THR A O 1
ATOM 1162 N N . THR A 1 142 ? -2.913 -14.699 -11.308 1.00 83.94 142 THR A N 1
ATOM 1163 C CA . THR A 1 142 ? -3.623 -13.602 -11.988 1.00 83.94 142 THR A CA 1
ATOM 1164 C C . THR A 1 142 ? -2.687 -12.626 -12.698 1.00 83.94 142 THR A C 1
ATOM 1166 O O . THR A 1 142 ? -3.150 -11.801 -13.479 1.00 83.94 142 THR A O 1
ATOM 1169 N N . GLY A 1 143 ? -1.383 -12.686 -12.416 1.00 80.31 143 GLY A N 1
ATOM 1170 C CA . GLY A 1 143 ? -0.394 -11.692 -12.832 1.00 80.31 143 GLY A CA 1
ATOM 1171 C C . GLY A 1 143 ? -0.502 -10.361 -12.079 1.00 80.31 143 GLY A C 1
ATOM 1172 O O . GLY A 1 143 ? 0.215 -9.423 -12.424 1.00 80.31 143 GLY A O 1
ATOM 1173 N N . ALA A 1 144 ? -1.384 -10.255 -11.075 1.00 83.38 144 ALA A N 1
ATOM 1174 C CA . ALA A 1 144 ? -1.599 -9.009 -10.349 1.00 83.38 144 ALA A CA 1
ATOM 1175 C C . ALA A 1 144 ? -0.329 -8.579 -9.606 1.00 83.38 144 ALA A C 1
ATOM 1177 O O . ALA A 1 144 ? 0.312 -9.379 -8.925 1.00 83.38 144 ALA A O 1
ATOM 1178 N N . PHE A 1 145 ? 0.000 -7.296 -9.723 1.00 88.62 145 PHE A N 1
ATOM 1179 C CA . PHE A 1 145 ? 1.174 -6.671 -9.128 1.00 88.62 145 PHE A CA 1
ATOM 1180 C C . PHE A 1 145 ? 0.759 -5.471 -8.276 1.00 88.62 145 PHE A C 1
ATOM 1182 O O . PHE A 1 145 ? -0.171 -4.739 -8.626 1.00 88.62 145 PHE A O 1
ATOM 1189 N N . ALA A 1 146 ? 1.470 -5.234 -7.175 1.00 89.44 146 ALA A N 1
ATOM 1190 C CA . ALA A 1 146 ? 1.377 -3.978 -6.451 1.00 89.44 146 ALA A CA 1
ATOM 1191 C C . ALA A 1 146 ? 2.667 -3.620 -5.718 1.00 89.44 146 ALA A C 1
ATOM 1193 O O . ALA A 1 146 ? 3.145 -4.381 -4.878 1.00 89.44 146 ALA A O 1
ATOM 1194 N N . LEU A 1 147 ? 3.149 -2.402 -5.954 1.00 91.44 147 LEU A N 1
ATOM 1195 C CA . LEU A 1 147 ? 4.092 -1.732 -5.066 1.00 91.44 147 LEU A CA 1
ATOM 1196 C C . LEU A 1 147 ? 3.319 -1.139 -3.879 1.00 91.44 147 LEU A C 1
ATOM 1198 O O . LEU A 1 147 ? 2.353 -0.394 -4.073 1.00 91.44 147 LEU A O 1
ATOM 1202 N N . VAL A 1 148 ? 3.713 -1.498 -2.659 1.00 90.75 148 VAL A N 1
ATOM 1203 C CA . VAL A 1 148 ? 3.052 -1.101 -1.409 1.00 90.75 148 VAL A CA 1
ATOM 1204 C C . VAL A 1 148 ? 4.034 -0.424 -0.448 1.00 90.75 148 VAL A C 1
ATOM 1206 O O . VAL A 1 148 ? 5.240 -0.498 -0.621 1.00 90.75 148 VAL A O 1
ATOM 1209 N N . ASP A 1 149 ? 3.488 0.194 0.602 1.00 89.31 149 ASP A N 1
ATOM 1210 C CA . ASP A 1 149 ? 4.227 0.901 1.660 1.00 89.31 149 ASP A CA 1
ATOM 1211 C C . ASP A 1 149 ? 5.020 2.141 1.208 1.00 89.31 149 ASP A C 1
ATOM 1213 O O . ASP A 1 149 ? 6.244 2.164 1.137 1.00 89.31 149 ASP A O 1
ATOM 1217 N N . PHE A 1 150 ? 4.292 3.244 1.034 1.00 92.31 150 PHE A N 1
ATOM 1218 C CA . PHE A 1 150 ? 4.847 4.553 0.684 1.00 92.31 150 PHE A CA 1
ATOM 1219 C C . PHE A 1 150 ? 5.319 5.353 1.912 1.00 92.31 150 PHE A C 1
ATOM 1221 O O . PHE A 1 150 ? 5.495 6.568 1.834 1.00 92.31 150 PHE A O 1
ATOM 1228 N N . GLY A 1 151 ? 5.533 4.707 3.064 1.00 88.88 151 GLY A N 1
ATOM 1229 C CA . GLY A 1 151 ? 5.872 5.392 4.316 1.00 88.88 151 GLY A CA 1
ATOM 1230 C C . GLY A 1 151 ? 7.235 6.097 4.315 1.00 88.88 151 GLY A C 1
ATOM 1231 O O . GLY A 1 151 ? 7.483 6.944 5.178 1.00 88.88 151 GLY A O 1
ATOM 1232 N N . LEU A 1 152 ? 8.124 5.754 3.378 1.00 88.12 152 LEU A N 1
ATOM 1233 C CA . LEU A 1 152 ? 9.404 6.435 3.140 1.00 88.12 152 LEU A CA 1
ATOM 1234 C C . LEU A 1 152 ? 9.427 7.232 1.829 1.00 88.12 152 LEU A C 1
ATOM 1236 O O . LEU A 1 152 ? 10.397 7.937 1.576 1.00 88.12 152 LEU A O 1
ATOM 1240 N N . ALA A 1 153 ? 8.356 7.184 1.035 1.00 90.00 153 ALA A N 1
ATOM 1241 C CA . ALA A 1 153 ? 8.320 7.859 -0.251 1.00 90.00 153 ALA A CA 1
ATOM 1242 C C . ALA A 1 153 ? 8.413 9.382 -0.088 1.00 90.00 153 ALA A C 1
ATOM 1244 O O . ALA A 1 153 ? 7.937 9.949 0.902 1.00 90.00 153 ALA A O 1
ATOM 1245 N N . ARG A 1 154 ? 9.031 10.054 -1.060 1.00 87.75 154 ARG A N 1
ATOM 1246 C CA . ARG A 1 154 ? 9.230 11.507 -1.068 1.00 87.75 154 ARG A CA 1
ATOM 1247 C C . ARG A 1 154 ? 8.982 12.076 -2.451 1.00 87.75 154 ARG A C 1
ATOM 1249 O O . ARG A 1 154 ? 9.259 11.431 -3.461 1.00 87.75 154 ARG A O 1
ATOM 1256 N N . GLU A 1 155 ? 8.484 13.304 -2.474 1.00 86.81 155 GLU A N 1
ATOM 1257 C CA . GLU A 1 155 ? 8.524 14.120 -3.679 1.00 86.81 155 GLU A CA 1
ATOM 1258 C C . GLU A 1 155 ? 9.931 14.676 -3.842 1.00 86.81 155 GLU A C 1
ATOM 1260 O O . GLU A 1 155 ? 10.528 15.176 -2.890 1.00 86.81 155 GLU A O 1
ATOM 1265 N N . ALA A 1 156 ? 10.452 14.586 -5.052 1.00 76.25 156 ALA A N 1
ATOM 1266 C CA . ALA A 1 156 ? 11.726 15.158 -5.413 1.00 76.25 156 ALA A CA 1
ATOM 1267 C C . ALA A 1 156 ? 11.479 16.410 -6.256 1.00 76.25 156 ALA A C 1
ATOM 1269 O O . ALA A 1 156 ? 10.703 16.422 -7.210 1.00 76.25 156 ALA A O 1
ATOM 1270 N N . HIS A 1 157 ? 12.099 17.520 -5.869 1.00 67.19 157 HIS A N 1
ATOM 1271 C CA . HIS A 1 157 ? 11.919 18.793 -6.555 1.00 67.19 157 HIS A CA 1
ATOM 1272 C C . HIS A 1 157 ? 12.872 18.887 -7.747 1.00 67.19 157 HIS A C 1
ATOM 1274 O O . HIS A 1 157 ? 13.903 19.553 -7.687 1.00 67.19 157 HIS A O 1
ATOM 1280 N N . TYR A 1 158 ? 12.507 18.235 -8.849 1.00 58.75 158 TYR A N 1
ATOM 1281 C CA . TYR A 1 158 ? 13.297 18.248 -10.076 1.00 58.75 158 TYR A CA 1
ATOM 1282 C C . TYR A 1 158 ? 13.109 19.577 -10.816 1.00 58.75 158 TYR A C 1
ATOM 1284 O O . TYR A 1 158 ? 12.154 19.776 -11.570 1.00 58.75 158 TYR A O 1
ATOM 1292 N N . ARG A 1 159 ? 14.011 20.536 -10.593 1.00 46.78 159 ARG A N 1
ATOM 1293 C CA . ARG A 1 159 ? 14.034 21.796 -11.353 1.00 46.78 159 ARG A CA 1
ATOM 1294 C C . ARG A 1 159 ? 14.559 21.558 -12.775 1.00 46.78 159 ARG A C 1
ATOM 1296 O O . ARG A 1 159 ? 15.709 21.862 -13.052 1.00 46.78 159 ARG A O 1
ATOM 1303 N N . GLY A 1 160 ? 13.711 21.053 -13.674 1.00 48.44 160 GLY A N 1
ATOM 1304 C CA . GLY A 1 160 ? 13.932 21.089 -15.130 1.00 48.44 160 GLY A CA 1
ATOM 1305 C C . GLY A 1 160 ? 15.151 20.314 -15.649 1.00 48.44 160 GLY A C 1
ATOM 1306 O O . GLY A 1 160 ? 15.863 20.830 -16.505 1.00 48.44 160 GLY A O 1
ATOM 1307 N N . GLN A 1 161 ? 15.410 19.105 -15.145 1.00 45.22 161 GLN A N 1
ATOM 1308 C CA . GLN A 1 161 ? 16.620 18.337 -15.471 1.00 45.22 161 GLN A CA 1
ATOM 1309 C C . GLN A 1 161 ? 16.334 17.000 -16.179 1.00 45.22 161 GLN A C 1
ATOM 1311 O O . GLN A 1 161 ? 15.241 16.443 -16.074 1.00 45.22 161 GLN A O 1
ATOM 1316 N N . SER A 1 162 ? 17.330 16.519 -16.934 1.00 54.88 162 SER A N 1
ATOM 1317 C CA . SER A 1 162 ? 17.332 15.257 -17.689 1.00 54.88 162 SER A CA 1
ATOM 1318 C C . SER A 1 162 ? 17.220 14.022 -16.779 1.00 54.88 162 SER A C 1
ATOM 1320 O O . SER A 1 162 ? 17.546 14.082 -15.596 1.00 54.88 162 SER A O 1
ATOM 1322 N N . LEU A 1 163 ? 16.792 12.880 -17.343 1.00 51.53 163 LEU A N 1
ATOM 1323 C CA . LEU A 1 163 ? 16.725 11.565 -16.670 1.00 51.53 163 LEU A CA 1
ATOM 1324 C C . LEU A 1 163 ? 18.029 11.212 -15.930 1.00 51.53 163 LEU A C 1
ATOM 1326 O O . LEU A 1 163 ? 17.985 10.667 -14.835 1.00 51.53 163 LEU A O 1
ATOM 1330 N N . GLU A 1 164 ? 19.170 11.564 -16.518 1.00 55.19 164 GLU A N 1
ATOM 1331 C CA . GLU A 1 164 ? 20.513 11.294 -15.994 1.00 55.19 164 GLU A CA 1
ATOM 1332 C C . GLU A 1 164 ? 20.806 12.066 -14.700 1.00 55.19 164 GLU A C 1
ATOM 1334 O O . GLU A 1 164 ? 21.228 11.482 -13.706 1.00 55.19 164 GLU A O 1
ATOM 1339 N N . ASN A 1 165 ? 20.464 13.355 -14.650 1.00 56.47 165 ASN A N 1
ATOM 1340 C CA . ASN A 1 165 ? 20.585 14.134 -13.417 1.00 56.47 165 ASN A CA 1
ATOM 1341 C C . ASN A 1 165 ? 19.584 13.667 -12.351 1.00 56.47 165 ASN A C 1
ATOM 1343 O O . ASN A 1 165 ? 19.874 13.707 -11.164 1.00 56.47 165 ASN A O 1
ATOM 1347 N N . MET A 1 166 ? 18.417 13.183 -12.780 1.00 53.56 166 MET A N 1
ATOM 1348 C CA . MET A 1 166 ? 17.397 12.635 -11.889 1.00 53.56 166 MET A CA 1
ATOM 1349 C C . MET A 1 166 ? 17.862 11.341 -11.201 1.00 53.56 166 MET A C 1
ATOM 1351 O O . MET A 1 166 ? 17.551 11.119 -10.033 1.00 53.56 166 MET A O 1
ATOM 1355 N N . LEU A 1 167 ? 18.609 10.498 -11.924 1.00 57.75 167 LEU A N 1
ATOM 1356 C CA . LEU A 1 167 ? 19.244 9.301 -11.376 1.00 57.75 167 LEU A CA 1
ATOM 1357 C C . LEU A 1 167 ? 20.389 9.672 -10.431 1.00 57.75 167 LEU A C 1
ATOM 1359 O O . LEU A 1 167 ? 20.449 9.113 -9.344 1.00 57.75 167 LEU A O 1
ATOM 1363 N N . ASN A 1 168 ? 21.206 10.668 -10.781 1.00 57.66 168 ASN A N 1
ATOM 1364 C CA . ASN A 1 168 ? 22.278 11.161 -9.910 1.00 57.66 168 ASN A CA 1
ATOM 1365 C C . ASN A 1 168 ? 21.744 11.804 -8.620 1.00 57.66 168 ASN A C 1
ATOM 1367 O O . ASN A 1 168 ? 22.329 11.615 -7.558 1.00 57.66 168 ASN A O 1
ATOM 1371 N N . ASP A 1 169 ? 20.631 12.540 -8.675 1.00 57.72 169 ASP A N 1
ATOM 1372 C CA . ASP A 1 169 ? 19.978 13.098 -7.487 1.00 57.72 169 ASP A CA 1
ATOM 1373 C C . ASP A 1 169 ? 19.384 11.984 -6.622 1.00 57.72 169 ASP A C 1
ATOM 1375 O O . ASP A 1 169 ? 19.552 11.993 -5.404 1.00 57.72 169 ASP A O 1
ATOM 1379 N N . ALA A 1 170 ? 18.728 10.995 -7.239 1.00 54.78 170 ALA A N 1
ATOM 1380 C CA . ALA A 1 170 ? 18.268 9.812 -6.524 1.00 54.78 170 ALA A CA 1
ATOM 1381 C C . ALA A 1 170 ? 19.448 9.075 -5.874 1.00 54.78 170 ALA A C 1
ATOM 1383 O O . ALA A 1 170 ? 19.351 8.716 -4.712 1.00 54.78 170 ALA A O 1
ATOM 1384 N N . GLU A 1 171 ? 20.578 8.915 -6.558 1.00 58.62 171 GLU A N 1
ATOM 1385 C CA . GLU A 1 171 ? 21.796 8.282 -6.038 1.00 58.62 171 GLU A CA 1
ATOM 1386 C C . GLU A 1 171 ? 22.454 9.103 -4.913 1.00 58.62 171 GLU A C 1
ATOM 1388 O O . GLU A 1 171 ? 22.846 8.559 -3.879 1.00 58.62 171 GLU A O 1
ATOM 1393 N N . THR A 1 172 ? 22.491 10.430 -5.049 1.00 56.59 172 THR A N 1
ATOM 1394 C CA . THR A 1 172 ? 22.993 11.370 -4.030 1.00 56.59 172 THR A CA 1
ATOM 1395 C C . THR A 1 172 ? 22.120 11.345 -2.780 1.00 56.59 172 THR A C 1
ATOM 1397 O O . THR A 1 172 ? 22.616 11.352 -1.656 1.00 56.59 172 THR A O 1
ATOM 1400 N N . LEU A 1 173 ? 20.802 11.284 -2.951 1.00 50.66 173 LEU A N 1
ATOM 1401 C CA . LEU A 1 173 ? 19.892 11.172 -1.826 1.00 50.66 173 LEU A CA 1
ATOM 1402 C C . LEU A 1 173 ? 19.998 9.763 -1.203 1.00 50.66 173 LEU A C 1
ATOM 1404 O O . LEU A 1 173 ? 20.100 9.645 0.017 1.00 50.66 173 LEU A O 1
ATOM 1408 N N . MET A 1 174 ? 20.025 8.698 -2.012 1.00 53.22 174 MET A N 1
ATOM 1409 C CA . MET A 1 174 ? 20.136 7.300 -1.556 1.00 53.22 174 MET A CA 1
ATOM 1410 C C . MET A 1 174 ? 21.440 7.026 -0.797 1.00 53.22 174 MET A C 1
ATOM 1412 O O . MET A 1 174 ? 21.464 6.197 0.113 1.00 53.22 174 MET A O 1
ATOM 1416 N N . SER A 1 175 ? 22.513 7.746 -1.121 1.00 54.44 175 SER A N 1
ATOM 1417 C CA . SER A 1 175 ? 23.780 7.695 -0.384 1.00 54.44 175 SER A CA 1
ATOM 1418 C C . SER A 1 175 ? 23.764 8.518 0.912 1.00 54.44 175 SER A C 1
ATOM 1420 O O . SER A 1 175 ? 24.440 8.138 1.870 1.00 54.44 175 SER A O 1
ATOM 1422 N N . ALA A 1 176 ? 22.965 9.588 0.993 1.00 49.03 176 ALA A N 1
ATOM 1423 C CA . ALA A 1 176 ? 22.885 10.459 2.169 1.00 49.03 176 ALA A CA 1
ATOM 1424 C C . ALA A 1 176 ? 22.202 9.810 3.394 1.00 49.03 176 ALA A C 1
ATOM 1426 O O . ALA A 1 176 ? 22.573 10.137 4.520 1.00 49.03 176 ALA A O 1
ATOM 1427 N N . ASP A 1 177 ? 21.278 8.860 3.195 1.00 45.59 177 ASP A N 1
ATOM 1428 C CA . ASP A 1 177 ? 20.499 8.200 4.268 1.00 45.59 177 ASP A CA 1
ATOM 1429 C C . ASP A 1 177 ? 20.901 6.724 4.540 1.00 45.59 177 ASP A C 1
ATOM 1431 O O . ASP A 1 177 ? 20.141 5.960 5.130 1.00 45.59 177 ASP A O 1
ATOM 1435 N N . HIS A 1 178 ? 22.133 6.329 4.189 1.00 49.06 178 HIS A N 1
ATOM 1436 C CA . HIS A 1 178 ? 22.698 4.971 4.332 1.00 49.06 178 HIS A CA 1
ATOM 1437 C C . HIS A 1 178 ? 22.070 3.880 3.448 1.00 49.06 178 HIS A C 1
ATOM 1439 O O . HIS A 1 178 ? 21.298 3.039 3.908 1.00 49.06 178 HIS A O 1
ATOM 1445 N N . LEU A 1 179 ? 22.596 3.749 2.230 1.00 43.16 179 LEU A N 1
ATOM 1446 C CA . LEU A 1 179 ? 22.773 2.454 1.573 1.00 43.16 179 LEU A CA 1
ATOM 1447 C C . LEU A 1 179 ? 24.189 2.392 0.994 1.00 43.16 179 LEU A C 1
ATOM 1449 O O . LEU A 1 179 ? 24.506 3.046 0.006 1.00 43.16 179 LEU A O 1
ATOM 1453 N N . 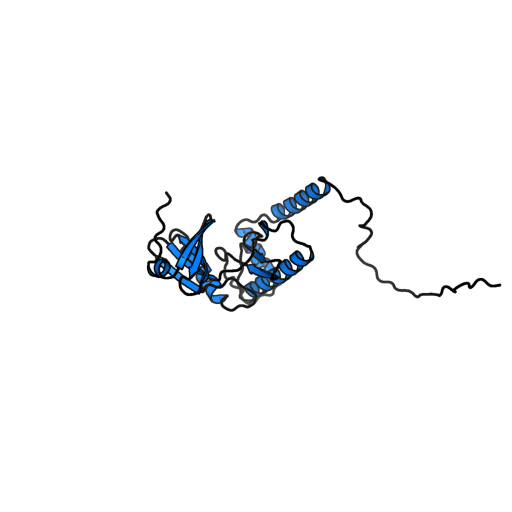ASN A 1 180 ? 25.059 1.613 1.640 1.00 36.81 180 ASN A N 1
ATOM 1454 C CA . ASN A 1 180 ? 26.351 1.257 1.070 1.00 36.81 180 ASN A CA 1
ATOM 1455 C C . ASN A 1 180 ? 26.092 0.333 -0.130 1.00 36.81 180 ASN A C 1
ATOM 1457 O O . ASN A 1 180 ? 25.831 -0.857 0.056 1.00 36.81 180 ASN A O 1
ATOM 1461 N N . VAL A 1 181 ? 26.104 0.886 -1.342 1.00 36.41 181 VAL A N 1
ATOM 1462 C CA . VAL A 1 181 ? 25.884 0.150 -2.599 1.00 36.41 181 VAL A CA 1
ATOM 1463 C C . VAL A 1 181 ? 26.868 -1.028 -2.724 1.00 36.41 181 VAL A C 1
ATOM 1465 O O . VAL A 1 181 ? 26.482 -2.105 -3.184 1.00 36.41 181 VAL A O 1
ATOM 1468 N N . ASP A 1 182 ? 28.073 -0.900 -2.156 1.00 36.09 182 ASP A N 1
ATOM 1469 C CA . ASP A 1 182 ? 29.087 -1.964 -2.113 1.00 36.09 182 ASP A CA 1
ATOM 1470 C C . ASP A 1 182 ? 28.654 -3.187 -1.279 1.00 36.09 182 ASP A C 1
ATOM 1472 O O . ASP A 1 182 ? 29.048 -4.319 -1.567 1.00 36.09 182 ASP A O 1
ATOM 1476 N N . ALA A 1 183 ? 27.794 -3.001 -0.271 1.00 35.47 183 ALA A N 1
ATOM 1477 C CA . ALA A 1 183 ? 27.293 -4.095 0.566 1.00 35.47 183 ALA A CA 1
ATOM 1478 C C . ALA A 1 183 ? 26.210 -4.937 -0.136 1.00 35.47 183 ALA A C 1
ATOM 1480 O O . ALA A 1 183 ? 26.025 -6.107 0.202 1.00 35.47 183 ALA A O 1
ATOM 1481 N N . ILE A 1 184 ? 25.506 -4.369 -1.121 1.00 31.42 184 ILE A N 1
ATOM 1482 C CA . ILE A 1 184 ? 24.497 -5.084 -1.916 1.00 31.42 184 ILE A CA 1
ATOM 1483 C C . ILE A 1 184 ? 25.188 -5.916 -3.001 1.00 31.42 184 ILE A C 1
ATOM 1485 O O . ILE A 1 184 ? 24.854 -7.090 -3.170 1.00 31.42 184 ILE A O 1
ATOM 1489 N N . GLN A 1 185 ? 26.210 -5.358 -3.658 1.00 33.84 185 GLN A N 1
ATOM 1490 C CA . GLN A 1 185 ? 26.997 -6.083 -4.657 1.00 33.84 185 GLN A CA 1
ATOM 1491 C C . GLN A 1 185 ? 27.751 -7.272 -4.033 1.00 33.84 185 GLN A C 1
ATOM 1493 O O . GLN A 1 185 ? 27.703 -8.380 -4.566 1.00 33.84 185 GLN A O 1
ATOM 1498 N N . GLY A 1 186 ? 28.342 -7.086 -2.845 1.00 28.03 186 GLY A N 1
ATOM 1499 C CA . GLY A 1 186 ? 29.031 -8.159 -2.118 1.00 28.03 186 GLY A CA 1
ATOM 1500 C C . GLY A 1 186 ? 28.119 -9.315 -1.681 1.00 28.03 186 GLY A C 1
ATOM 1501 O O . GLY A 1 186 ? 28.559 -10.463 -1.645 1.00 28.03 186 GLY A O 1
ATOM 1502 N N . ASN A 1 187 ? 26.837 -9.047 -1.405 1.00 33.75 187 ASN A N 1
ATOM 1503 C CA . ASN A 1 187 ? 25.869 -10.088 -1.044 1.00 33.75 187 ASN A CA 1
ATOM 1504 C C . ASN A 1 187 ? 25.353 -10.862 -2.267 1.00 33.75 187 ASN A C 1
ATOM 1506 O O . ASN A 1 187 ? 25.077 -12.056 -2.157 1.00 33.75 187 ASN A O 1
ATOM 1510 N N . CYS A 1 188 ? 25.240 -10.220 -3.433 1.00 28.95 188 CYS A N 1
ATOM 1511 C CA . CYS A 1 188 ? 24.856 -10.898 -4.673 1.00 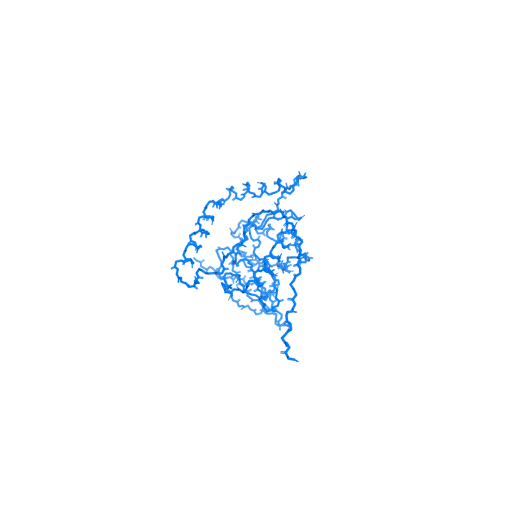28.95 188 CYS A CA 1
ATOM 1512 C C . CYS A 1 188 ? 25.912 -11.919 -5.121 1.00 28.95 188 CYS A C 1
ATOM 1514 O O . CYS A 1 188 ? 25.547 -13.036 -5.489 1.00 28.95 188 CYS A O 1
ATOM 1516 N N . ASP A 1 189 ? 27.200 -11.586 -5.009 1.00 35.62 189 ASP A N 1
ATOM 1517 C CA . ASP A 1 189 ? 28.293 -12.495 -5.377 1.00 35.62 189 ASP A CA 1
ATOM 1518 C C . ASP A 1 189 ? 28.426 -13.674 -4.399 1.00 35.62 189 ASP A C 1
ATOM 1520 O O . ASP A 1 189 ? 28.709 -14.801 -4.808 1.00 35.62 189 ASP A O 1
ATOM 1524 N N . GLU A 1 190 ? 28.171 -13.445 -3.108 1.00 37.28 190 GLU A N 1
ATOM 1525 C CA . GLU A 1 190 ? 28.209 -14.482 -2.072 1.00 37.28 190 GLU A CA 1
ATOM 1526 C C . GLU A 1 190 ? 27.008 -15.441 -2.172 1.00 37.28 190 GLU A C 1
ATOM 1528 O O . GLU A 1 190 ? 27.175 -16.659 -2.091 1.00 37.28 190 GLU A O 1
ATOM 1533 N N . ILE A 1 191 ? 25.805 -14.922 -2.447 1.00 39.97 191 ILE A N 1
ATOM 1534 C CA . ILE A 1 191 ? 24.607 -15.741 -2.699 1.00 39.97 191 ILE A CA 1
ATOM 1535 C C . ILE A 1 191 ? 24.770 -16.550 -3.994 1.00 39.97 191 ILE A C 1
ATOM 1537 O O . ILE A 1 191 ? 24.396 -17.723 -4.027 1.00 39.97 191 ILE A O 1
ATOM 1541 N N . HIS A 1 192 ? 25.375 -15.971 -5.038 1.00 36.19 192 HIS A N 1
ATOM 1542 C CA . HIS A 1 192 ? 25.686 -16.678 -6.283 1.00 36.19 192 HIS A CA 1
ATOM 1543 C C . HIS A 1 192 ? 26.713 -17.804 -6.065 1.00 36.19 192 HIS A C 1
ATOM 1545 O O . HIS A 1 192 ? 26.526 -18.916 -6.563 1.00 36.19 192 HIS A O 1
ATOM 1551 N N . ARG A 1 193 ? 27.754 -17.567 -5.253 1.00 39.06 193 ARG A N 1
ATOM 1552 C CA . ARG A 1 193 ? 28.781 -18.569 -4.914 1.00 39.06 193 ARG A CA 1
ATOM 1553 C C . ARG A 1 193 ? 28.206 -19.730 -4.095 1.00 39.06 193 ARG A C 1
ATOM 1555 O O . ARG A 1 193 ? 28.450 -20.890 -4.421 1.00 39.06 193 ARG A O 1
ATOM 1562 N N . GLN A 1 194 ? 27.357 -19.434 -3.111 1.00 36.53 194 GLN A N 1
ATOM 1563 C CA . GLN A 1 194 ? 26.691 -20.453 -2.290 1.00 36.53 194 GLN A CA 1
ATOM 1564 C C . GLN A 1 194 ? 25.672 -21.295 -3.081 1.00 36.53 194 GLN A C 1
ATOM 1566 O O . GLN A 1 194 ? 25.466 -22.465 -2.750 1.00 36.53 194 GLN A O 1
ATOM 1571 N N . TYR A 1 195 ? 25.074 -20.738 -4.142 1.00 33.00 195 TYR A N 1
ATOM 1572 C CA . TYR A 1 195 ? 24.182 -21.462 -5.058 1.00 33.00 195 TYR A CA 1
ATOM 1573 C C . TYR A 1 195 ? 24.928 -22.434 -5.985 1.00 33.00 195 TYR A C 1
ATOM 1575 O O . TYR A 1 195 ? 24.396 -23.495 -6.307 1.00 33.00 195 TYR A O 1
ATOM 1583 N N . ILE A 1 196 ? 26.165 -22.116 -6.384 1.00 43.25 196 ILE A N 1
ATOM 1584 C CA . ILE A 1 196 ? 27.004 -23.015 -7.195 1.00 43.25 196 ILE A CA 1
ATOM 1585 C C . ILE A 1 196 ? 27.597 -24.147 -6.337 1.00 43.25 196 ILE A C 1
ATOM 1587 O O . ILE A 1 196 ? 27.702 -25.281 -6.804 1.00 43.25 196 ILE A O 1
ATOM 1591 N N . GLU A 1 197 ? 27.938 -23.881 -5.073 1.00 39.66 197 GLU A N 1
ATOM 1592 C CA . GLU A 1 197 ? 28.591 -24.861 -4.191 1.00 39.66 197 GLU A CA 1
ATOM 1593 C C . GLU A 1 197 ? 27.637 -25.899 -3.565 1.00 39.66 197 GLU A C 1
ATOM 1595 O O . GLU A 1 197 ? 28.087 -26.987 -3.203 1.00 39.66 197 GLU A O 1
ATOM 1600 N N . LYS A 1 198 ? 26.325 -25.624 -3.457 1.00 36.59 198 LYS A N 1
ATOM 1601 C CA . LYS A 1 198 ? 25.353 -26.518 -2.781 1.00 36.59 198 LYS A CA 1
ATOM 1602 C C . LYS A 1 198 ? 24.508 -27.438 -3.671 1.00 36.59 198 LYS A C 1
ATOM 1604 O O . LYS A 1 198 ? 23.656 -28.150 -3.143 1.00 36.59 198 LYS A O 1
ATOM 1609 N N . GLY A 1 199 ? 24.824 -27.556 -4.958 1.00 33.38 199 GLY A N 1
ATOM 1610 C CA . GLY A 1 199 ? 24.565 -28.802 -5.682 1.00 33.38 199 GLY A CA 1
ATOM 1611 C C . GLY A 1 199 ? 23.675 -28.731 -6.924 1.00 33.38 199 GLY A C 1
ATOM 1612 O O . GLY A 1 199 ? 22.518 -28.329 -6.880 1.00 33.38 199 GLY A O 1
ATOM 1613 N N . GLN A 1 200 ? 24.248 -29.330 -7.974 1.00 38.97 200 GLN A N 1
ATOM 1614 C CA . GLN A 1 200 ? 23.616 -30.065 -9.076 1.00 38.97 200 GLN A CA 1
ATOM 1615 C C . GLN A 1 200 ? 23.071 -29.281 -10.279 1.00 38.97 200 GLN A C 1
ATOM 1617 O O . GLN A 1 200 ? 21.874 -29.285 -10.533 1.00 38.97 200 GLN A O 1
ATOM 1622 N N . VAL A 1 201 ? 23.984 -28.804 -11.137 1.00 33.25 201 VAL A N 1
ATOM 1623 C CA . VAL A 1 201 ? 23.853 -28.955 -12.602 1.00 33.25 201 VAL A CA 1
ATOM 1624 C C . VAL A 1 201 ? 25.234 -29.291 -13.177 1.00 33.25 201 VAL A C 1
ATOM 1626 O O . VAL A 1 201 ? 26.223 -28.634 -12.854 1.00 33.25 201 VAL A O 1
ATOM 1629 N N . GLN A 1 202 ? 25.321 -30.352 -13.984 1.00 32.62 202 GLN A N 1
ATOM 1630 C CA . GLN A 1 202 ? 26.553 -30.724 -14.677 1.00 32.62 202 GLN A CA 1
ATOM 1631 C C . GLN A 1 202 ? 26.903 -29.695 -15.760 1.00 32.62 202 GLN A C 1
ATOM 1633 O O . GLN A 1 202 ? 26.042 -29.218 -16.495 1.00 32.62 202 GLN A O 1
ATOM 1638 N N . LYS A 1 203 ? 28.190 -29.343 -15.824 1.00 36.25 203 LYS A N 1
ATOM 1639 C CA . LYS A 1 203 ? 28.792 -28.401 -16.773 1.00 36.25 203 LYS A CA 1
ATOM 1640 C C . LYS A 1 203 ? 28.786 -28.952 -18.207 1.00 36.25 203 LYS A C 1
ATOM 1642 O O . LYS A 1 203 ? 29.854 -29.307 -18.681 1.00 36.25 203 LYS A O 1
ATOM 1647 N N . GLU A 1 204 ? 27.654 -28.991 -18.909 1.00 35.59 204 GLU A N 1
ATOM 1648 C CA . GLU A 1 204 ? 27.687 -29.225 -20.372 1.00 35.59 204 GLU A CA 1
ATOM 1649 C C . GLU A 1 204 ? 26.788 -28.305 -21.227 1.00 35.59 204 GLU A C 1
ATOM 1651 O O . GLU A 1 204 ? 27.087 -28.149 -22.404 1.00 35.59 204 GLU A O 1
ATOM 1656 N N . ASP A 1 205 ? 25.831 -27.543 -20.673 1.00 34.16 205 ASP A N 1
ATOM 1657 C CA . ASP A 1 205 ? 24.892 -26.745 -21.505 1.00 34.16 205 ASP A CA 1
ATOM 1658 C C . ASP A 1 205 ? 25.026 -25.207 -21.430 1.00 34.16 205 ASP A C 1
ATOM 1660 O O . ASP A 1 205 ? 24.106 -24.473 -21.782 1.00 34.16 205 ASP A O 1
ATOM 1664 N N . MET A 1 206 ? 26.181 -24.668 -21.028 1.00 34.12 206 MET A N 1
ATOM 1665 C CA . MET A 1 206 ? 26.459 -23.217 -21.118 1.00 34.12 206 MET A CA 1
ATOM 1666 C C . MET A 1 206 ? 27.664 -22.944 -22.020 1.00 34.12 206 MET A C 1
ATOM 1668 O O . MET A 1 206 ? 28.637 -22.292 -21.645 1.00 34.12 206 MET A O 1
ATOM 1672 N N . GLY A 1 207 ? 27.587 -23.474 -23.239 1.00 30.72 207 GLY A N 1
ATOM 1673 C CA . GLY A 1 207 ? 28.383 -23.007 -24.360 1.00 30.72 207 GLY A CA 1
ATOM 1674 C C . GLY A 1 207 ? 27.756 -21.754 -24.968 1.00 30.72 207 GLY A C 1
ATOM 1675 O O . GLY A 1 207 ? 26.722 -21.831 -25.622 1.00 30.72 207 GLY A O 1
ATOM 1676 N N . SER A 1 208 ? 28.457 -20.630 -24.820 1.00 37.06 208 SER A N 1
ATOM 1677 C CA . SER A 1 208 ? 28.454 -19.517 -25.779 1.00 37.06 208 SER A CA 1
ATOM 1678 C C . SER A 1 208 ? 27.220 -18.605 -25.813 1.00 37.06 208 SER A C 1
ATOM 1680 O O . SER A 1 208 ? 26.394 -18.694 -26.714 1.00 37.06 208 SER A O 1
ATOM 1682 N N . ILE A 1 209 ? 27.209 -17.572 -24.966 1.00 33.06 209 ILE A N 1
ATOM 1683 C CA . ILE A 1 209 ? 26.781 -16.239 -25.427 1.00 33.06 209 ILE A CA 1
ATOM 1684 C C . ILE A 1 209 ? 27.908 -15.264 -25.093 1.00 33.06 209 ILE A C 1
ATOM 1686 O O . ILE A 1 209 ? 27.903 -14.556 -24.090 1.00 33.06 209 ILE A O 1
ATOM 1690 N N . GLY A 1 210 ? 28.939 -15.327 -25.936 1.00 29.70 210 GLY A N 1
ATOM 1691 C CA . GLY A 1 210 ? 29.989 -14.328 -26.011 1.00 29.70 210 GLY A CA 1
ATOM 1692 C C . GLY A 1 210 ? 29.497 -13.089 -26.752 1.00 29.70 210 GLY A C 1
ATOM 1693 O O . GLY A 1 210 ? 28.721 -13.154 -27.704 1.00 29.70 210 GLY A O 1
ATOM 1694 N N . THR A 1 211 ? 29.982 -11.956 -26.277 1.00 33.28 211 THR A N 1
ATOM 1695 C CA . THR A 1 211 ? 29.973 -10.646 -26.911 1.00 33.28 211 THR A CA 1
ATOM 1696 C C . THR A 1 211 ? 30.563 -10.663 -28.331 1.00 33.28 211 THR A C 1
ATOM 1698 O O . THR A 1 211 ? 31.599 -11.271 -28.572 1.00 33.28 211 THR A O 1
ATOM 1701 N N . ALA A 1 212 ? 29.929 -9.876 -29.211 1.00 30.17 212 ALA A N 1
ATOM 1702 C CA . ALA A 1 212 ? 30.438 -9.288 -30.460 1.00 30.17 212 ALA A CA 1
ATOM 1703 C C . ALA A 1 212 ? 30.795 -10.207 -31.654 1.00 30.17 212 ALA A C 1
ATOM 1705 O O . ALA A 1 212 ? 31.582 -11.138 -31.552 1.00 30.17 212 ALA A O 1
ATOM 1706 N N . GLY A 1 213 ? 30.321 -9.821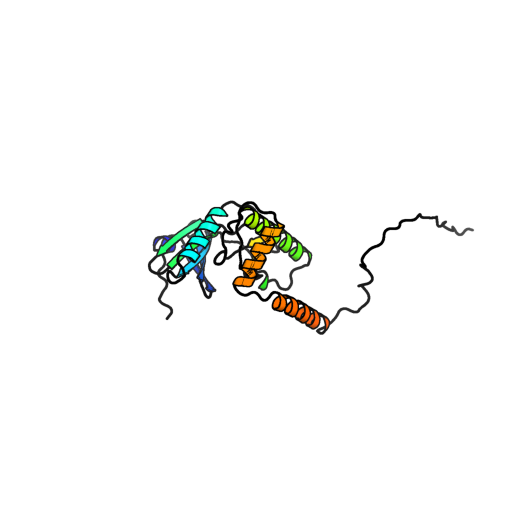 -32.850 1.00 27.42 213 GLY A N 1
ATOM 1707 C CA . GLY A 1 213 ? 30.965 -10.209 -34.112 1.00 27.42 213 GLY A CA 1
ATOM 1708 C C . GLY A 1 213 ? 30.024 -10.470 -35.284 1.00 27.42 213 GLY A C 1
ATOM 1709 O O . GLY A 1 213 ? 29.527 -11.570 -35.475 1.00 27.42 213 GLY A O 1
ATOM 1710 N N . CYS A 1 214 ? 29.832 -9.453 -36.117 1.00 28.28 214 CYS A N 1
ATOM 1711 C CA . CYS A 1 214 ? 29.247 -9.542 -37.450 1.00 28.28 214 CYS A CA 1
ATOM 1712 C C . CYS A 1 214 ? 30.026 -10.527 -38.350 1.00 28.28 214 CYS A C 1
ATOM 1714 O O . CYS A 1 214 ? 31.241 -10.383 -38.468 1.00 28.28 214 CYS A O 1
ATOM 1716 N N . SER A 1 215 ? 29.359 -11.483 -39.015 1.00 25.97 215 SER A N 1
ATOM 1717 C CA . SER A 1 215 ? 29.646 -11.905 -40.408 1.00 25.97 215 SER A CA 1
ATOM 1718 C C . SER A 1 215 ? 28.738 -13.057 -40.872 1.00 25.97 215 SER A C 1
ATOM 1720 O O . SER A 1 215 ? 28.711 -14.139 -40.297 1.00 25.97 215 SER A O 1
ATOM 1722 N N . VAL A 1 216 ? 28.009 -12.830 -41.968 1.00 35.81 216 VAL A N 1
ATOM 1723 C CA . VAL A 1 216 ? 27.317 -13.869 -42.752 1.00 35.81 216 VAL A CA 1
ATOM 1724 C C . VAL A 1 216 ? 28.221 -14.251 -43.928 1.00 35.81 216 VAL A C 1
ATOM 1726 O O . VAL A 1 216 ? 28.690 -13.347 -44.623 1.00 35.81 216 VAL A O 1
ATOM 1729 N N . PRO A 1 217 ? 28.433 -15.551 -44.222 1.00 29.16 217 PRO A N 1
ATOM 1730 C CA . PRO A 1 217 ? 28.293 -15.960 -45.625 1.00 29.16 217 PRO A CA 1
ATOM 1731 C C . PRO A 1 217 ? 27.705 -17.370 -45.875 1.00 29.16 217 PRO A C 1
ATOM 1733 O O . PRO A 1 217 ? 28.199 -18.380 -45.394 1.00 29.16 217 PRO A O 1
ATOM 1736 N N . LYS A 1 218 ? 26.688 -17.368 -46.752 1.00 28.33 218 LYS A N 1
ATOM 1737 C CA . LYS A 1 218 ? 26.343 -18.271 -47.880 1.00 28.33 218 LYS A CA 1
ATOM 1738 C C . LYS A 1 218 ? 26.463 -19.804 -47.752 1.00 28.33 218 LYS A C 1
ATOM 1740 O O . LYS A 1 218 ? 27.540 -20.382 -47.685 1.00 28.33 218 LYS A O 1
ATOM 1745 N N . ALA A 1 219 ? 25.312 -20.446 -47.974 1.00 34.53 219 ALA A N 1
ATOM 1746 C CA . ALA A 1 219 ? 25.132 -21.872 -48.229 1.00 34.53 219 ALA A CA 1
ATOM 1747 C C . ALA A 1 219 ? 25.657 -22.335 -49.608 1.00 34.53 219 ALA A C 1
ATOM 1749 O O . ALA A 1 219 ? 25.530 -21.629 -50.611 1.00 34.53 219 ALA A O 1
ATOM 1750 N N . LYS A 1 220 ? 26.154 -23.579 -49.662 1.00 28.97 220 LYS A N 1
ATOM 1751 C CA . LYS A 1 220 ? 26.251 -24.420 -50.870 1.00 28.97 220 LYS A CA 1
ATOM 1752 C C . LYS A 1 220 ? 25.749 -25.844 -50.555 1.00 28.97 220 LYS A C 1
ATOM 1754 O O . LYS A 1 220 ? 25.802 -26.253 -49.397 1.00 28.97 220 LYS A O 1
ATOM 1759 N N . PRO A 1 221 ? 25.209 -26.565 -51.553 1.00 42.00 221 PRO A N 1
ATOM 1760 C CA . PRO A 1 221 ? 24.173 -27.577 -51.355 1.00 42.00 221 PRO A CA 1
ATOM 1761 C C . PRO A 1 221 ? 24.750 -28.973 -51.088 1.00 42.00 221 PRO A C 1
ATOM 1763 O O . PRO A 1 221 ? 25.829 -29.304 -51.576 1.00 42.00 221 PRO A O 1
ATOM 1766 N N . ARG A 1 222 ? 24.005 -29.821 -50.367 1.00 32.03 222 ARG A N 1
ATOM 1767 C CA . ARG A 1 222 ? 24.259 -31.268 -50.318 1.00 32.03 222 ARG A CA 1
ATOM 1768 C C . ARG A 1 222 ? 23.192 -32.002 -51.118 1.00 32.03 222 ARG A C 1
ATOM 1770 O O . ARG A 1 222 ? 22.006 -31.879 -50.830 1.00 32.03 222 ARG A O 1
ATOM 1777 N N . GLY A 1 223 ? 23.658 -32.733 -52.128 1.00 32.66 223 GLY A N 1
ATOM 1778 C CA . GLY A 1 223 ? 22.874 -33.694 -52.887 1.00 32.66 223 GLY A CA 1
ATOM 1779 C C . GLY A 1 223 ? 22.454 -34.885 -52.029 1.00 32.66 223 GLY A C 1
ATOM 1780 O O . GLY A 1 223 ? 23.171 -35.312 -51.125 1.00 32.66 223 GLY A O 1
ATOM 1781 N N . THR A 1 224 ? 21.274 -35.404 -52.337 1.00 35.62 224 THR A N 1
ATOM 1782 C CA . THR A 1 224 ? 20.749 -36.673 -51.842 1.00 35.62 224 THR A CA 1
ATOM 1783 C C . THR A 1 224 ? 21.202 -37.785 -52.782 1.00 35.62 224 THR A C 1
ATOM 1785 O O . THR A 1 224 ? 20.833 -37.785 -53.955 1.00 35.62 224 THR A O 1
ATOM 1788 N N . GLY A 1 225 ? 22.011 -38.715 -52.274 1.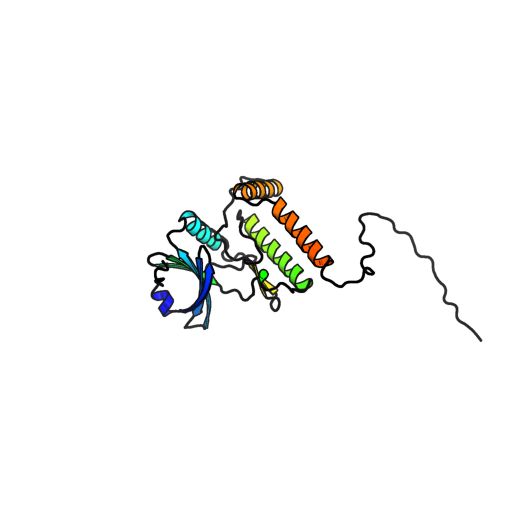00 32.75 225 GLY A N 1
ATOM 1789 C CA . GLY A 1 225 ? 22.255 -39.996 -52.928 1.00 32.75 225 GLY A CA 1
ATOM 1790 C C . GLY A 1 225 ? 21.038 -40.897 -52.742 1.00 32.75 225 GLY A C 1
ATOM 1791 O O . GLY A 1 225 ? 20.643 -41.170 -51.611 1.00 32.75 225 GLY A O 1
ATOM 1792 N N . ILE A 1 226 ? 20.445 -41.311 -53.858 1.00 38.47 226 ILE A N 1
ATOM 1793 C CA . ILE A 1 226 ? 19.484 -42.410 -53.958 1.00 38.47 226 ILE A CA 1
ATOM 1794 C C . ILE A 1 226 ? 20.303 -43.654 -54.318 1.00 38.47 226 ILE A C 1
ATOM 1796 O O . ILE A 1 226 ? 21.180 -43.580 -55.175 1.00 38.47 226 ILE A O 1
ATOM 1800 N N . SER A 1 227 ? 20.058 -44.766 -53.630 1.00 39.09 227 SER A N 1
ATOM 1801 C CA . SER A 1 227 ? 20.591 -46.085 -53.973 1.00 39.09 227 SER A CA 1
ATOM 1802 C C . SER A 1 227 ? 19.599 -46.833 -54.868 1.00 39.09 227 SER A C 1
ATOM 1804 O O . SER A 1 227 ? 18.447 -47.009 -54.462 1.00 39.09 227 SER A O 1
ATOM 1806 N N . ASP A 1 228 ? 20.078 -47.259 -56.039 1.00 35.94 228 ASP A N 1
ATOM 1807 C CA . ASP A 1 228 ? 19.422 -48.151 -57.012 1.00 35.94 228 ASP A CA 1
ATOM 1808 C C . ASP A 1 228 ? 19.168 -49.567 -56.439 1.00 35.94 228 ASP A C 1
ATOM 1810 O O . ASP A 1 228 ? 19.676 -49.916 -55.364 1.00 35.94 228 ASP A O 1
ATOM 1814 N N . PRO A 1 229 ? 18.348 -50.381 -57.127 1.00 51.38 229 PRO A N 1
ATOM 1815 C CA . PRO A 1 229 ? 18.853 -51.213 -58.231 1.00 51.38 229 PRO A CA 1
ATOM 1816 C C . PRO A 1 229 ? 18.195 -50.967 -59.596 1.00 51.38 229 PRO A C 1
ATOM 1818 O O . PRO A 1 229 ? 16.996 -50.607 -59.638 1.00 51.38 229 PRO A O 1
#

pLDDT: mean 72.21, std 23.59, range [25.97, 96.44]

Sequence (229 aa):
DFQPITFPPSLLASYKLAHLSHGAFSNIYLLQSQHTNALYILKLLPRTLDPNRILSEIQILSKLRNVPQVNCQLLKVYHAQKHYFLKINYIEGASLHALLHLRVVDMRIYLEHCLDALQALFQRAIIHWDVKQTNILYNPTTGAFALVDFGLAREAHYRGQSLENMLNDAETLMSADHLNVDAIQGNCDEIHRQYIEKGQVQKEDMGSIGTAGCSVPKAKPRGTGISDP

Foldseek 3Di:
DPDDDDDDPVQVVFWDWDWDDDDPFWTKIWTQGPVPRFIKIKIKGFQPPDPVLVVQLVVLLVVCAPVPLAQWHFDDWDDDDGIIITITHDFDFAQQVVVPPDDPVLVVLQVVSVVSNQVSCVVVQKDQLPDDSRQWGADSVVSTIHRHDSSVMDRHDDPDDDPVVSVVVVVVVNVVVDDPPVVVVVVVVVVVVVVVPPDDDDPDPPPDPDDDDDDDDDDDDDDDDDDDD

Organism: NCBI:txid63605

Secondary structure (DSSP, 8-state):
--PPP---HHHHHHEEEEEEEE-SS-EEEEEEETTT--EEEEEEEETTS-HHHHHHHHHHHHHTTT-TT----EEEEEEETTEEEEEEE----EEGGG-TT--HHHHHHHHHHHHHHHHHHHHTTEE-S--STTSEEE-TTT--EEE---TT-EE----S--HHHHHHHHHHHHHHT---HHHHHHHHHHHHHHHHHTS---TTS-----S-----------PPPPPP-

Radius of gyration: 25.16 Å; chains: 1; bounding box: 53×73×85 Å